Protein AF-A0A7C7NLA7-F1 (afdb_monomer)

Structure (mmCIF, N/CA/C/O backbone):
data_AF-A0A7C7NLA7-F1
#
_entry.id   AF-A0A7C7NLA7-F1
#
loop_
_atom_site.group_PDB
_atom_site.id
_atom_site.type_symbol
_atom_site.label_atom_id
_atom_site.label_alt_id
_atom_site.label_comp_id
_atom_site.label_asym_id
_atom_site.label_entity_id
_atom_site.label_seq_id
_atom_site.pdbx_PDB_ins_code
_atom_site.Cartn_x
_atom_site.Cartn_y
_atom_site.Cartn_z
_atom_site.occupancy
_atom_site.B_iso_or_equiv
_atom_site.auth_seq_id
_atom_site.auth_comp_id
_atom_site.auth_asym_id
_atom_site.auth_atom_id
_atom_site.pdbx_PDB_model_num
ATOM 1 N N . MET A 1 1 ? -97.788 30.166 32.559 1.00 39.66 1 MET A N 1
ATOM 2 C CA . MET A 1 1 ? -96.499 29.745 31.971 1.00 39.66 1 MET A CA 1
ATOM 3 C C . MET A 1 1 ? -95.689 29.099 33.086 1.00 39.66 1 MET A C 1
ATOM 5 O O . MET A 1 1 ? -95.424 29.775 34.065 1.00 39.66 1 MET A O 1
ATOM 9 N N . ARG A 1 2 ? -95.435 27.786 32.954 1.00 37.34 2 ARG A N 1
ATOM 10 C CA . ARG A 1 2 ? -94.845 26.838 33.927 1.00 37.34 2 ARG A CA 1
ATOM 11 C C . ARG A 1 2 ? -95.571 26.719 35.281 1.00 37.34 2 ARG A C 1
ATOM 13 O O . ARG A 1 2 ? -95.313 27.470 36.211 1.00 37.34 2 ARG A O 1
ATOM 20 N N . LEU A 1 3 ? -96.459 25.724 35.363 1.00 31.28 3 LEU A N 1
ATOM 21 C CA . LEU A 1 3 ? -97.084 25.231 36.592 1.00 31.28 3 LEU A CA 1
ATOM 22 C C . LEU A 1 3 ? -97.142 23.692 36.593 1.00 31.28 3 LEU A C 1
ATOM 24 O O . LEU A 1 3 ? -97.110 23.055 35.544 1.00 31.28 3 LEU A O 1
ATOM 28 N N . PHE A 1 4 ? -97.164 23.174 37.816 1.00 32.97 4 PHE A N 1
ATOM 29 C CA . PHE A 1 4 ? -96.955 21.819 38.325 1.00 32.97 4 PHE A CA 1
ATOM 30 C C . PHE A 1 4 ? -98.009 20.750 37.936 1.00 32.97 4 PHE A C 1
ATOM 32 O O . PHE A 1 4 ? -99.159 21.087 37.694 1.00 32.97 4 PHE A O 1
ATOM 39 N N . PHE A 1 5 ? -97.568 19.477 38.013 1.00 31.20 5 PHE A N 1
ATOM 40 C CA . PHE A 1 5 ? -98.251 18.228 38.444 1.00 31.20 5 PHE A CA 1
ATOM 41 C C . PHE A 1 5 ? -99.643 17.844 37.888 1.00 31.20 5 PHE A C 1
ATOM 43 O O . PHE A 1 5 ? -100.622 18.541 38.115 1.00 31.20 5 PHE A O 1
ATOM 50 N N . SER A 1 6 ? -99.790 16.605 37.388 1.00 33.03 6 SER A N 1
ATOM 51 C CA . SER A 1 6 ? -100.325 15.462 38.173 1.00 33.03 6 SER A CA 1
ATOM 52 C C . SER A 1 6 ? -100.779 14.267 37.299 1.00 33.03 6 SER A C 1
ATOM 54 O O . SER A 1 6 ? -101.110 14.411 36.129 1.00 33.03 6 SER A O 1
ATOM 56 N N . LEU A 1 7 ? -100.753 13.102 37.950 1.00 32.53 7 LEU A N 1
ATOM 57 C CA . LEU A 1 7 ? -100.938 11.686 37.599 1.00 32.53 7 LEU A CA 1
ATOM 58 C C . LEU A 1 7 ? -102.314 11.199 37.067 1.00 32.53 7 LEU A C 1
ATOM 60 O O . LEU A 1 7 ? -103.335 11.846 37.278 1.00 32.53 7 LEU A O 1
ATOM 64 N N . ALA A 1 8 ? -102.265 9.922 36.616 1.00 34.62 8 ALA A N 1
ATOM 65 C CA . ALA A 1 8 ? -103.285 8.843 36.519 1.00 34.62 8 ALA A CA 1
ATOM 66 C C . ALA A 1 8 ? -103.992 8.708 35.150 1.00 34.62 8 ALA A C 1
ATOM 68 O O . ALA A 1 8 ? -104.694 9.616 34.730 1.00 34.62 8 ALA A O 1
ATOM 69 N N . LEU A 1 9 ? -103.763 7.683 34.308 1.00 41.06 9 LEU A N 1
ATOM 70 C CA . LEU A 1 9 ? -103.788 6.202 34.434 1.00 41.06 9 LEU A CA 1
ATOM 71 C C . LEU A 1 9 ? -105.171 5.628 34.795 1.00 41.06 9 LEU A C 1
ATOM 73 O O . LEU A 1 9 ? -105.731 6.034 35.804 1.00 41.06 9 LEU A O 1
ATOM 77 N N . ILE A 1 10 ? -105.638 4.664 33.976 1.00 43.25 10 ILE A N 1
ATOM 78 C CA . ILE A 1 10 ? -106.528 3.489 34.209 1.00 43.25 10 ILE A CA 1
ATOM 79 C C . ILE A 1 10 ? -107.336 3.260 32.907 1.00 43.25 10 ILE A C 1
ATOM 81 O O . ILE A 1 10 ? -107.974 4.184 32.423 1.00 43.25 10 ILE A O 1
ATOM 85 N N . GLY A 1 11 ? -107.392 2.089 32.268 1.00 39.69 11 GLY A N 1
ATOM 86 C CA . GLY A 1 11 ? -106.840 0.770 32.564 1.00 39.69 11 GLY A CA 1
ATOM 87 C C . GLY A 1 11 ? -107.534 -0.314 31.717 1.00 39.69 11 GLY A C 1
ATOM 88 O O . GLY A 1 11 ? -108.497 -0.021 31.011 1.00 39.69 11 GLY A O 1
ATOM 89 N N . PHE A 1 12 ? -107.069 -1.556 31.924 1.00 43.16 12 PHE A N 1
ATOM 90 C CA . PHE A 1 12 ? -107.773 -2.844 31.752 1.00 43.16 12 PHE A CA 1
ATOM 91 C C . PHE A 1 12 ? -107.905 -3.480 30.344 1.00 43.16 12 PHE A C 1
ATOM 93 O O . PHE A 1 12 ? -108.061 -2.774 29.363 1.00 43.16 12 PHE A O 1
ATOM 100 N N . PHE A 1 13 ? -107.876 -4.812 30.134 1.00 41.25 13 PHE A N 1
ATOM 101 C CA . PHE A 1 13 ? -107.940 -6.010 31.005 1.00 41.25 13 PHE A CA 1
ATOM 102 C C . PHE A 1 13 ? -107.301 -7.233 30.270 1.00 41.25 13 PHE A C 1
ATOM 104 O O . PHE A 1 13 ? -107.679 -7.529 29.143 1.00 41.25 13 PHE A O 1
ATOM 111 N N . SER A 1 14 ? -106.356 -7.915 30.941 1.00 46.41 14 SER A N 1
ATOM 112 C CA . SER A 1 14 ? -106.186 -9.377 31.182 1.00 46.41 14 SER A CA 1
ATOM 113 C C . SER A 1 14 ? -106.415 -10.481 30.123 1.00 46.41 14 SER A C 1
ATOM 115 O O . SER A 1 14 ? -107.479 -10.529 29.523 1.00 46.41 14 SER A O 1
ATOM 117 N N . THR A 1 15 ? -105.574 -11.534 30.178 1.00 40.31 15 THR A N 1
ATOM 118 C CA . THR A 1 15 ? -105.975 -12.900 30.624 1.00 40.31 15 THR A CA 1
ATOM 119 C C . THR A 1 15 ? -104.775 -13.709 31.149 1.00 40.31 15 THR A C 1
ATOM 121 O O . THR A 1 15 ? -103.667 -13.592 30.638 1.00 40.31 15 THR A O 1
ATOM 124 N N . PHE A 1 16 ? -105.034 -14.509 32.186 1.00 38.31 16 PHE A N 1
ATOM 125 C CA . PHE A 1 16 ? -104.119 -15.290 33.030 1.00 38.31 16 PHE A CA 1
ATOM 126 C C . PHE A 1 16 ? -103.899 -16.720 32.480 1.00 38.31 16 PHE A C 1
ATOM 128 O O . PHE A 1 16 ? -104.870 -17.369 32.099 1.00 38.31 16 PHE A O 1
ATOM 135 N N . SER A 1 17 ? -102.665 -17.238 32.541 1.00 43.22 17 SER A N 1
ATOM 136 C CA . SER A 1 17 ? -102.350 -18.677 32.613 1.00 43.22 17 SER A CA 1
ATOM 137 C C . SER A 1 17 ? -101.712 -18.923 33.981 1.00 43.22 17 SER A C 1
ATOM 139 O O . SER A 1 17 ? -100.857 -18.142 34.396 1.00 43.22 17 SER A O 1
ATOM 141 N N . ALA A 1 18 ? -102.153 -19.943 34.717 1.00 47.94 18 ALA A N 1
ATOM 142 C CA . ALA A 1 18 ? -101.587 -20.267 36.023 1.00 47.94 18 ALA A CA 1
ATOM 143 C C . ALA A 1 18 ? -100.173 -20.841 35.841 1.00 47.94 18 ALA A C 1
ATOM 145 O O . ALA A 1 18 ? -100.009 -21.990 35.441 1.00 47.94 18 ALA A O 1
ATOM 146 N N . GLN A 1 19 ? -99.160 -20.019 36.104 1.00 49.78 19 GLN A N 1
ATOM 147 C CA . GLN A 1 19 ? -97.762 -20.432 36.157 1.00 49.78 19 GLN A CA 1
ATOM 148 C C . GLN A 1 19 ? -97.528 -21.175 37.479 1.00 49.78 19 GLN A C 1
ATOM 150 O O . GLN A 1 19 ? -97.949 -20.699 38.537 1.00 49.78 19 GLN A O 1
ATOM 155 N N . SER A 1 20 ? -96.901 -22.351 37.430 1.00 56.75 20 SER A N 1
ATOM 156 C CA . SER A 1 20 ? -96.397 -23.042 38.618 1.00 56.75 20 SER A CA 1
ATOM 157 C C . SER A 1 20 ? -95.439 -22.100 39.352 1.00 56.75 20 SER A C 1
ATOM 159 O O . SER A 1 20 ? -94.420 -21.678 38.812 1.00 56.75 20 SER A O 1
ATOM 161 N N . VAL A 1 21 ? -95.807 -21.695 40.569 1.00 58.56 21 VAL A N 1
ATOM 162 C CA . VAL A 1 21 ? -94.999 -20.774 41.373 1.00 58.56 21 VAL A CA 1
ATOM 163 C C . VAL A 1 21 ? -93.925 -21.588 42.080 1.00 58.56 21 VAL A C 1
ATOM 165 O O . VAL A 1 21 ? -94.225 -22.343 43.002 1.00 58.56 21 VAL A O 1
ATOM 168 N N . ILE A 1 22 ? -92.676 -21.432 41.648 1.00 59.25 22 ILE A N 1
ATOM 169 C CA . ILE A 1 22 ? -91.517 -21.956 42.369 1.00 59.25 22 ILE A CA 1
ATOM 170 C C . ILE A 1 22 ? -91.317 -21.105 43.633 1.00 59.25 22 ILE A C 1
ATOM 172 O O . ILE A 1 22 ? -91.176 -19.884 43.558 1.00 59.25 22 ILE A O 1
ATOM 176 N N . THR A 1 23 ? -91.340 -21.738 44.807 1.00 57.22 23 THR A N 1
ATOM 177 C CA . THR A 1 23 ? -91.049 -21.088 46.094 1.00 57.22 23 THR A CA 1
ATOM 178 C C . THR A 1 23 ? -89.556 -21.128 46.390 1.00 57.22 23 THR A C 1
ATOM 180 O O . THR A 1 23 ? -88.954 -22.197 46.364 1.00 57.22 23 THR A O 1
ATOM 183 N N . PHE A 1 24 ? -88.972 -19.970 46.705 1.00 48.44 24 PHE A N 1
ATOM 184 C CA . PHE A 1 24 ? -87.552 -19.850 47.031 1.00 48.44 24 PHE A CA 1
ATOM 185 C C . PHE A 1 24 ? -87.268 -20.053 48.531 1.00 48.44 24 PHE A C 1
ATOM 187 O O . PHE A 1 24 ? -88.076 -19.612 49.356 1.00 48.44 24 PHE A O 1
ATOM 194 N N . PRO A 1 25 ? -86.105 -20.636 48.893 1.00 56.09 25 PRO A N 1
ATOM 195 C CA . PRO A 1 25 ? -85.051 -21.143 47.999 1.00 56.09 25 PRO A CA 1
ATOM 196 C C . PRO A 1 25 ? -85.456 -22.443 47.278 1.00 56.09 25 PRO A C 1
ATOM 198 O O . PRO A 1 25 ? -86.063 -23.323 47.883 1.00 56.09 25 PRO A O 1
ATOM 201 N N . TYR A 1 26 ? -85.134 -22.542 45.983 1.00 61.22 26 TYR A N 1
ATOM 202 C CA . TYR A 1 26 ? -85.484 -23.676 45.120 1.00 61.22 26 TYR A CA 1
ATOM 203 C C . TYR A 1 26 ? -84.261 -24.558 44.878 1.00 61.22 26 TYR A C 1
ATOM 205 O O . TYR A 1 26 ? -83.227 -24.061 44.433 1.00 61.22 26 TYR A O 1
ATOM 213 N N . ASN A 1 27 ? -84.392 -25.853 45.168 1.00 67.38 27 ASN A N 1
ATOM 214 C CA . ASN A 1 27 ? -83.413 -26.866 44.794 1.00 67.38 27 ASN A CA 1
ATOM 215 C C . ASN A 1 27 ? -83.842 -27.478 43.444 1.00 67.38 27 ASN A C 1
ATOM 217 O O . ASN A 1 27 ? -84.921 -28.072 43.404 1.00 67.38 27 ASN A O 1
ATOM 221 N N . PRO A 1 28 ? -83.056 -27.330 42.361 1.00 66.75 28 PRO A N 1
ATOM 222 C CA . PRO A 1 28 ? -83.406 -27.875 41.051 1.00 66.75 28 PRO A CA 1
ATOM 223 C C . PRO A 1 28 ? -83.314 -29.402 40.972 1.00 66.75 28 PRO A C 1
ATOM 225 O O . PRO A 1 28 ? -83.827 -29.968 40.017 1.00 66.75 28 PRO A O 1
ATOM 228 N N . ASP A 1 29 ? -82.673 -30.056 41.943 1.00 73.38 29 ASP A N 1
ATOM 229 C CA . ASP A 1 29 ? -82.591 -31.515 42.045 1.00 73.38 29 ASP A CA 1
ATOM 230 C C . ASP A 1 29 ? -83.966 -32.107 42.407 1.00 73.38 29 ASP A C 1
ATOM 232 O O . ASP A 1 29 ? -84.334 -32.230 43.579 1.00 73.38 29 ASP A O 1
ATOM 236 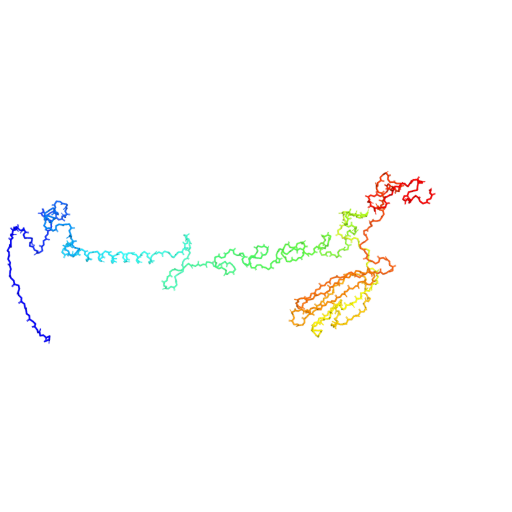N N . SER A 1 30 ? -84.758 -32.397 41.372 1.00 67.50 30 SER A N 1
ATOM 237 C CA . SER A 1 30 ? -86.151 -32.836 41.496 1.00 67.50 30 SER A CA 1
ATOM 238 C C . SER A 1 30 ? -86.257 -34.288 41.972 1.00 67.50 30 SER A C 1
ATOM 240 O O . SER A 1 30 ? -87.220 -34.650 42.654 1.00 67.50 30 SER A O 1
ATOM 242 N N . ASP A 1 31 ? -85.265 -35.125 41.655 1.00 77.69 31 ASP A N 1
ATOM 243 C CA . ASP A 1 31 ? -85.251 -36.537 42.042 1.00 77.69 31 ASP A CA 1
ATOM 244 C C . ASP A 1 31 ? -84.497 -36.817 43.361 1.00 77.69 31 ASP A C 1
ATOM 246 O O . ASP A 1 31 ? -84.626 -37.909 43.926 1.00 77.69 31 ASP A O 1
ATOM 250 N N . GLY A 1 32 ? -83.801 -35.813 43.906 1.00 75.50 32 GLY A N 1
ATOM 251 C CA . GLY A 1 32 ? -83.175 -35.831 45.226 1.00 75.50 32 GLY A CA 1
ATOM 252 C C . GLY A 1 32 ? -81.890 -36.655 45.286 1.00 75.50 32 GLY A C 1
ATOM 253 O O . GLY A 1 32 ? -81.526 -37.138 46.365 1.00 75.50 32 GLY A O 1
ATOM 254 N N . ASN A 1 33 ? -81.232 -36.871 44.146 1.00 80.19 33 ASN A N 1
ATOM 255 C CA . ASN A 1 33 ? -80.035 -37.703 44.039 1.00 80.19 33 ASN A CA 1
ATOM 256 C C . ASN A 1 33 ? -78.713 -36.936 44.281 1.00 80.19 33 ASN A C 1
ATOM 258 O O . ASN A 1 33 ? -77.643 -37.550 44.253 1.00 80.19 33 ASN A O 1
ATOM 262 N N . ALA A 1 34 ? -78.791 -35.632 44.564 1.00 73.88 34 ALA A N 1
ATOM 263 C CA . ALA A 1 34 ? -77.696 -34.682 44.764 1.00 73.88 34 ALA A CA 1
ATOM 264 C C . ALA A 1 34 ? -76.877 -34.311 43.508 1.00 73.88 34 ALA A C 1
ATOM 266 O O . ALA A 1 34 ? -75.839 -33.656 43.625 1.00 73.88 34 ALA A O 1
ATOM 267 N N . PHE A 1 35 ? -77.337 -34.666 42.308 1.00 70.75 35 PHE A N 1
ATOM 268 C CA . PHE A 1 35 ? -76.761 -34.263 41.027 1.00 70.75 35 PHE A CA 1
ATOM 269 C C . PHE A 1 35 ? -77.812 -33.555 40.173 1.00 70.75 35 PHE A C 1
ATOM 271 O O . PHE A 1 35 ? -78.842 -34.120 39.842 1.00 70.75 35 PHE A O 1
ATOM 278 N N . VAL A 1 36 ? -77.513 -32.334 39.727 1.00 67.75 36 VAL A N 1
ATOM 279 C CA . VAL A 1 36 ? -78.373 -31.622 38.773 1.00 67.75 36 VAL A CA 1
ATOM 280 C C . VAL A 1 36 ? -77.993 -32.040 37.353 1.00 67.75 36 VAL A C 1
ATOM 282 O O . VAL A 1 36 ? -76.952 -31.631 36.832 1.00 67.75 36 VAL A O 1
ATOM 285 N N . ALA A 1 37 ? -78.824 -32.863 36.719 1.00 67.00 37 ALA A N 1
ATOM 286 C CA . ALA A 1 37 ? -78.647 -33.332 35.353 1.00 67.00 37 ALA A CA 1
ATOM 287 C C . ALA A 1 37 ? -79.680 -32.713 34.394 1.00 67.00 37 ALA A C 1
ATOM 289 O O . ALA A 1 37 ? -80.562 -31.933 34.752 1.00 67.00 37 ALA A O 1
ATOM 290 N N . THR A 1 38 ? -79.555 -33.031 33.104 1.00 64.38 38 THR A N 1
ATOM 291 C CA . THR A 1 38 ? -80.430 -32.488 32.050 1.00 64.38 38 THR A CA 1
ATOM 292 C C . THR A 1 38 ? -81.931 -32.732 32.290 1.00 64.38 38 THR A C 1
ATOM 294 O O . THR A 1 38 ? -82.712 -31.839 31.960 1.00 64.38 38 THR A O 1
ATOM 297 N N . PRO A 1 39 ? -82.364 -33.884 32.847 1.00 68.69 39 PRO A N 1
ATOM 298 C CA . PRO A 1 39 ? -83.763 -34.106 33.216 1.00 68.69 39 PRO A CA 1
ATOM 299 C C . PRO A 1 39 ? -84.271 -33.162 34.316 1.00 68.69 39 PRO A C 1
ATOM 301 O O . PRO A 1 39 ? -85.392 -32.672 34.199 1.00 68.69 39 PRO A O 1
ATOM 304 N N . ASP A 1 40 ? -83.444 -32.848 35.317 1.00 65.75 40 ASP A N 1
ATOM 305 C CA . ASP A 1 40 ? -83.784 -31.961 36.445 1.00 65.75 40 ASP A CA 1
ATOM 306 C C . ASP A 1 40 ? -84.013 -30.517 35.982 1.00 65.75 40 ASP A C 1
ATOM 308 O O . ASP A 1 40 ? -84.911 -29.810 36.437 1.00 65.75 40 ASP A O 1
ATOM 312 N N . MET A 1 41 ? -83.251 -30.104 34.970 1.00 65.44 41 MET A N 1
ATOM 313 C CA . MET A 1 41 ? -83.340 -28.771 34.377 1.00 65.44 41 MET A CA 1
ATOM 314 C C . MET A 1 41 ? -84.524 -28.584 33.418 1.00 65.44 41 MET A C 1
ATOM 316 O O . MET A 1 41 ? -84.825 -27.453 33.020 1.00 65.44 41 MET A O 1
ATOM 320 N N . LEU A 1 42 ? -85.197 -29.665 33.013 1.00 63.97 42 LEU A N 1
ATOM 321 C CA . LEU A 1 42 ? -86.265 -29.623 32.010 1.00 63.97 42 LEU A CA 1
ATOM 322 C C . LEU A 1 42 ? -87.521 -28.909 32.539 1.00 63.97 42 LEU A C 1
ATOM 324 O O . LEU A 1 42 ? -88.194 -28.195 31.793 1.00 63.97 42 LEU A O 1
ATOM 328 N N . GLU A 1 43 ? -87.800 -29.052 33.838 1.00 61.16 43 GLU A N 1
ATOM 329 C CA . GLU A 1 43 ? -88.916 -28.391 34.520 1.00 61.16 43 GLU A CA 1
ATOM 330 C C . GLU A 1 43 ? -88.669 -26.878 34.652 1.00 61.16 43 GLU A C 1
ATOM 332 O O . GLU A 1 43 ? -89.557 -26.071 34.373 1.00 61.16 43 GLU A O 1
ATOM 337 N N . THR A 1 44 ? -87.433 -26.468 34.948 1.00 60.34 44 THR A N 1
ATOM 338 C CA . THR A 1 44 ? -87.041 -25.059 35.120 1.00 60.34 44 THR A CA 1
ATOM 339 C C . THR A 1 44 ? -86.906 -24.307 33.789 1.00 60.34 44 THR A C 1
ATOM 341 O O . THR A 1 44 ? -87.317 -23.148 33.689 1.00 60.34 44 THR A O 1
ATOM 344 N N . LEU A 1 45 ? -86.403 -24.966 32.736 1.00 58.91 45 LEU A N 1
ATOM 345 C CA . LEU A 1 45 ? -86.298 -24.403 31.379 1.00 58.91 45 LEU A CA 1
ATOM 346 C C . LEU A 1 45 ? -87.667 -24.036 30.784 1.00 58.91 45 LEU A C 1
ATOM 348 O O . LEU A 1 45 ? -87.767 -23.077 30.017 1.00 58.91 45 LEU A O 1
ATOM 352 N N . SER A 1 46 ? -88.724 -24.761 31.168 1.00 58.88 46 SER A N 1
ATOM 353 C CA . SER A 1 46 ? -90.100 -24.473 30.744 1.00 58.88 46 SER A CA 1
ATOM 354 C C . SER A 1 46 ? -90.672 -23.180 31.350 1.00 58.88 46 SER A C 1
ATOM 356 O O . SER A 1 46 ? -91.577 -22.579 30.770 1.00 58.88 46 SER A O 1
ATOM 358 N N . VAL A 1 47 ? -90.125 -22.731 32.488 1.00 58.38 47 VAL A N 1
ATOM 359 C CA . VAL A 1 47 ? -90.604 -21.572 33.259 1.00 58.38 47 VAL A CA 1
ATOM 360 C C . VAL A 1 47 ? -89.826 -20.293 32.928 1.00 58.38 47 VAL A C 1
ATOM 362 O O . VAL A 1 47 ? -90.435 -19.226 32.874 1.00 58.38 47 VAL A O 1
ATOM 365 N N . PHE A 1 48 ? -88.513 -20.380 32.680 1.00 55.62 48 PHE A N 1
ATOM 366 C CA . PHE A 1 48 ? -87.641 -19.199 32.535 1.00 55.62 48 PHE A CA 1
ATOM 367 C C . PHE A 1 48 ? -87.095 -18.949 31.117 1.00 55.62 48 PHE A C 1
ATOM 369 O O . PHE A 1 48 ? -86.542 -17.881 30.853 1.00 55.62 48 PHE A O 1
ATOM 376 N N . GLY A 1 49 ? -87.289 -19.869 30.164 1.00 56.38 49 GLY A N 1
ATOM 377 C CA . GLY A 1 49 ? -86.731 -19.721 28.816 1.00 56.38 49 GLY A CA 1
ATOM 378 C C . GLY A 1 49 ? -85.193 -19.698 28.800 1.00 56.38 49 GLY A C 1
ATOM 379 O O . GLY A 1 49 ? -84.533 -20.073 29.764 1.00 56.38 49 GLY A O 1
ATOM 380 N N . SER A 1 50 ? -84.593 -19.284 27.681 1.00 51.91 50 SER A N 1
ATOM 381 C CA . SER A 1 50 ? -83.144 -19.387 27.423 1.00 51.91 50 SER A CA 1
ATOM 382 C C . SER A 1 50 ? -82.277 -18.298 28.076 1.00 51.91 50 SER A C 1
ATOM 384 O O . SER A 1 50 ? -81.190 -18.014 27.573 1.00 51.91 50 SER A O 1
ATOM 386 N N . VAL A 1 51 ? -82.743 -17.631 29.135 1.00 54.47 51 VAL A N 1
ATOM 387 C CA . VAL A 1 51 ? -82.034 -16.487 29.730 1.00 54.47 51 VAL A CA 1
ATOM 388 C C . VAL A 1 51 ? -81.903 -16.688 31.236 1.00 54.47 51 VAL A C 1
ATOM 390 O O . VAL A 1 51 ? -82.753 -16.254 32.001 1.00 54.47 51 VAL A O 1
ATOM 393 N N . PHE A 1 52 ? -80.820 -17.343 31.653 1.00 55.84 52 PHE A N 1
ATOM 394 C CA . PHE A 1 52 ? -80.380 -17.338 33.049 1.00 55.84 52 PHE A CA 1
ATOM 395 C C . PHE A 1 52 ? -79.429 -16.167 33.270 1.00 55.84 52 PHE A C 1
ATOM 397 O O . PHE A 1 52 ? -78.514 -15.949 32.469 1.00 55.84 52 PHE A O 1
ATOM 404 N N . THR A 1 53 ? -79.597 -15.435 34.368 1.00 56.41 53 THR A N 1
ATOM 405 C CA . THR A 1 53 ? -78.544 -14.536 34.846 1.00 56.41 53 THR A CA 1
ATOM 406 C C . THR A 1 53 ? -77.637 -15.300 35.824 1.00 56.41 53 THR A C 1
ATOM 408 O O . THR A 1 53 ? -78.137 -16.066 36.646 1.00 56.41 53 THR A O 1
ATOM 411 N N . PRO A 1 54 ? -76.299 -15.122 35.798 1.00 51.75 54 PRO A N 1
ATOM 412 C CA . PRO A 1 54 ? -75.380 -15.846 36.692 1.00 51.75 54 PRO A CA 1
ATOM 413 C C . PRO A 1 54 ? -75.649 -15.673 38.200 1.00 51.75 54 PRO A C 1
ATOM 415 O O . PRO A 1 54 ? -75.107 -16.424 39.006 1.00 51.75 54 PRO A O 1
ATOM 418 N N . ALA A 1 55 ? -76.469 -14.691 38.589 1.00 53.56 55 ALA A N 1
ATOM 419 C CA . ALA A 1 55 ? -76.884 -14.445 39.970 1.00 53.56 55 ALA A CA 1
ATOM 420 C C . ALA A 1 55 ? -77.957 -15.428 40.480 1.00 53.56 55 ALA A C 1
ATOM 422 O O . ALA A 1 55 ? -78.162 -15.527 41.687 1.00 53.56 55 ALA A O 1
ATOM 423 N N . GLU A 1 56 ? -78.635 -16.148 39.583 1.00 56.16 56 GLU A N 1
ATOM 424 C CA . GLU A 1 56 ? -79.731 -17.072 39.913 1.00 56.16 56 GLU A CA 1
ATOM 425 C C . GLU A 1 56 ? -79.251 -18.517 40.115 1.00 56.16 56 GLU A C 1
ATOM 427 O O . GLU A 1 56 ? -80.006 -19.357 40.598 1.00 56.16 56 GLU A O 1
ATOM 432 N N . ILE A 1 57 ? -77.990 -18.809 39.781 1.00 61.28 57 ILE A N 1
ATOM 433 C CA . ILE A 1 57 ? -77.393 -20.137 39.938 1.00 61.28 57 ILE A CA 1
ATOM 434 C C . ILE A 1 57 ? -76.649 -20.179 41.271 1.00 61.28 57 ILE A C 1
ATOM 436 O O . ILE A 1 57 ? -75.673 -19.451 41.469 1.00 61.28 57 ILE A O 1
ATOM 440 N N . GLN A 1 58 ? -77.104 -21.043 42.177 1.00 66.12 58 GLN A N 1
ATOM 441 C CA . GLN A 1 58 ? -76.421 -21.339 43.433 1.00 66.12 58 GLN A CA 1
ATOM 442 C C . GLN A 1 58 ? -75.916 -22.781 43.433 1.00 66.12 58 GLN A C 1
ATOM 444 O O . GLN A 1 58 ? -76.635 -23.692 43.035 1.00 66.12 58 GLN A O 1
ATOM 449 N N . ILE A 1 59 ? -74.687 -22.977 43.900 1.00 64.75 59 ILE A N 1
ATOM 450 C CA . ILE A 1 59 ? -74.079 -24.280 44.171 1.00 64.75 59 ILE A CA 1
ATOM 451 C C . ILE A 1 59 ? -73.930 -24.354 45.691 1.00 64.75 59 ILE A C 1
ATOM 453 O O . ILE A 1 59 ? -73.306 -23.475 46.282 1.00 64.75 59 ILE A O 1
ATOM 457 N N . ASP A 1 60 ? -74.573 -25.332 46.332 1.00 70.56 60 ASP A N 1
ATOM 458 C CA . ASP A 1 60 ? -74.576 -25.508 47.796 1.00 70.56 60 ASP A CA 1
ATOM 459 C C . ASP A 1 60 ? -74.978 -24.245 48.588 1.00 70.56 60 ASP A C 1
ATOM 461 O O . ASP A 1 60 ? -74.450 -23.941 49.657 1.00 70.56 60 ASP A O 1
ATOM 465 N N . GLY A 1 61 ? -75.925 -23.473 48.044 1.00 67.94 61 GLY A N 1
ATOM 466 C CA . GLY A 1 61 ? -76.403 -22.222 48.646 1.00 67.94 61 GLY A CA 1
ATOM 467 C C . GLY A 1 61 ? -75.481 -21.012 48.440 1.00 67.94 61 GLY A C 1
ATOM 468 O O . GLY A 1 61 ? -75.766 -19.935 48.964 1.00 67.94 61 GLY A O 1
ATOM 469 N N . VAL A 1 62 ? -74.405 -21.156 47.661 1.00 72.50 62 VAL A N 1
ATOM 470 C CA . VAL A 1 62 ? -73.464 -20.085 47.304 1.00 72.50 62 VAL A CA 1
ATOM 471 C C . VAL A 1 62 ? -73.660 -19.691 45.842 1.00 72.50 62 VAL A C 1
ATOM 473 O O . VAL A 1 62 ? -73.726 -20.546 44.965 1.00 72.50 62 VAL A O 1
ATOM 476 N N . GLY A 1 63 ? -73.755 -18.391 45.548 1.00 74.19 63 GLY A N 1
ATOM 477 C CA . GLY A 1 63 ? -73.918 -17.911 44.171 1.00 74.19 63 GLY A CA 1
ATOM 478 C C . GLY A 1 63 ? -72.729 -18.280 43.276 1.00 74.19 63 GLY A C 1
ATOM 479 O O . GLY A 1 63 ? -71.577 -18.155 43.690 1.00 74.19 63 GLY A O 1
ATOM 480 N N . LEU A 1 64 ? -72.992 -18.669 42.027 1.00 73.94 64 LEU A N 1
ATOM 481 C CA . LEU A 1 64 ? -71.977 -19.100 41.057 1.00 73.94 64 LEU A CA 1
ATOM 482 C C . LEU A 1 64 ? -70.840 -18.079 40.882 1.00 73.94 64 LEU A C 1
ATOM 484 O O . LEU A 1 64 ? -69.677 -18.458 40.778 1.00 73.94 64 LEU A O 1
ATOM 488 N N . LEU A 1 65 ? -71.155 -16.781 40.909 1.00 76.62 65 LEU A N 1
ATOM 489 C CA . LEU A 1 65 ? -70.150 -15.717 40.820 1.00 76.62 65 LEU A CA 1
ATOM 490 C C . LEU A 1 65 ? -69.134 -15.770 41.974 1.00 76.62 65 LEU A C 1
ATOM 492 O O . LEU A 1 65 ? -67.945 -15.548 41.762 1.00 76.62 65 LEU A O 1
ATOM 496 N N . GLN A 1 66 ? -69.592 -16.096 43.184 1.00 81.06 66 GLN A N 1
ATOM 497 C CA . GLN A 1 66 ? -68.730 -16.221 44.357 1.00 81.06 66 GLN A CA 1
ATOM 498 C C . GLN A 1 66 ? -67.842 -17.468 44.264 1.00 81.06 66 GLN A C 1
ATOM 500 O O . GLN A 1 66 ? -66.666 -17.402 44.609 1.00 81.06 66 GLN A O 1
ATOM 505 N N . VAL A 1 67 ? -68.369 -18.575 43.734 1.00 81.38 67 VAL A N 1
ATOM 506 C CA . VAL A 1 67 ? -67.585 -19.795 43.476 1.00 81.38 67 VAL A CA 1
ATOM 507 C C . VAL A 1 67 ? -66.486 -19.538 42.436 1.00 81.38 67 VAL A C 1
ATOM 509 O O . VAL A 1 67 ? -65.342 -19.939 42.634 1.00 81.38 67 VAL A O 1
ATOM 512 N N . ILE A 1 68 ? -66.798 -18.816 41.354 1.00 83.00 68 ILE A N 1
ATOM 513 C CA . ILE A 1 68 ? -65.816 -18.451 40.319 1.00 83.00 68 ILE A CA 1
ATOM 514 C C . ILE A 1 68 ? -64.704 -17.569 40.898 1.00 83.00 68 ILE A C 1
ATOM 516 O O . ILE A 1 68 ? -63.530 -17.802 40.611 1.00 83.00 68 ILE A O 1
ATOM 520 N N . GLN A 1 69 ? -65.058 -16.585 41.728 1.00 87.75 69 GLN A N 1
ATOM 521 C CA . GLN A 1 69 ? -64.077 -15.696 42.348 1.00 87.75 69 GLN A CA 1
ATOM 522 C C . GLN A 1 69 ? -63.106 -16.460 43.260 1.00 87.75 69 GLN A C 1
ATOM 524 O O . GLN A 1 69 ? -61.909 -16.178 43.258 1.00 87.75 69 GLN A O 1
ATOM 529 N N . GLU A 1 70 ? -63.601 -17.445 44.010 1.00 90.56 70 GLU A N 1
ATOM 530 C CA . GLU A 1 70 ? -62.763 -18.277 44.877 1.00 90.56 70 GLU A CA 1
ATOM 531 C C . GLU A 1 70 ? -61.785 -19.142 44.069 1.00 90.56 70 GLU A C 1
ATOM 533 O O . GLU A 1 70 ? -60.596 -19.197 44.382 1.00 90.56 70 GLU A O 1
ATOM 538 N N . LEU A 1 71 ? -62.241 -19.747 42.969 1.00 89.50 71 LEU A N 1
ATOM 539 C CA . LEU A 1 71 ? -61.370 -20.522 42.079 1.00 89.50 71 LEU A CA 1
ATOM 540 C C . LEU A 1 71 ? -60.276 -19.660 41.434 1.00 89.50 71 LEU A C 1
ATOM 542 O O . LEU A 1 71 ? -59.137 -20.104 41.296 1.00 89.50 71 LEU A O 1
ATOM 546 N N . GLN A 1 72 ? -60.592 -18.415 41.069 1.00 93.88 72 GLN A N 1
ATOM 547 C CA . GLN A 1 72 ? -59.599 -17.471 40.550 1.00 93.88 72 GLN A CA 1
ATOM 548 C C . GLN A 1 72 ? -58.539 -17.118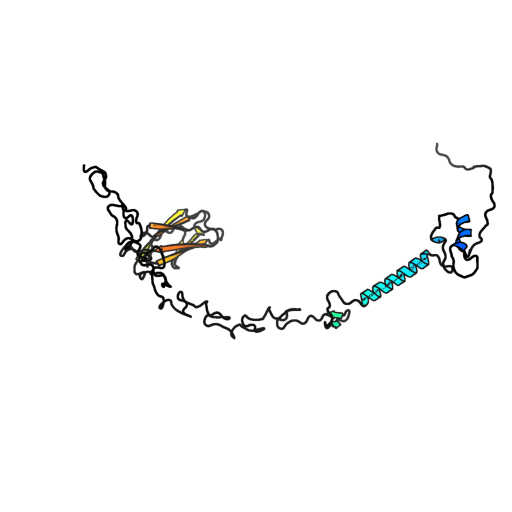 41.599 1.00 93.88 72 GLN A C 1
ATOM 550 O O . GLN A 1 72 ? -57.354 -17.059 41.270 1.00 93.88 72 GLN A O 1
ATOM 555 N N . ASN A 1 73 ? -58.943 -16.940 42.861 1.00 91.25 73 ASN A N 1
ATOM 556 C CA . ASN A 1 73 ? -58.005 -16.698 43.957 1.00 91.25 73 ASN A CA 1
ATOM 557 C C . ASN A 1 73 ? -57.067 -17.897 44.161 1.00 91.25 73 ASN A C 1
ATOM 559 O O . ASN A 1 73 ? -55.858 -17.718 44.296 1.00 91.25 73 ASN A O 1
ATOM 563 N N . GLN A 1 74 ? -57.600 -19.122 44.128 1.00 94.31 74 GLN A N 1
ATOM 564 C CA . GLN A 1 74 ? -56.793 -20.340 44.249 1.00 94.31 74 GLN A CA 1
ATOM 565 C C . GLN A 1 74 ? -55.799 -20.494 43.092 1.00 94.31 74 GLN A C 1
ATOM 567 O O . GLN A 1 74 ? -54.643 -20.846 43.325 1.00 94.31 74 GLN A O 1
ATOM 572 N N . LEU A 1 75 ? -56.212 -20.177 41.861 1.00 93.06 75 LEU A N 1
ATOM 573 C CA . LEU A 1 75 ? -55.327 -20.198 40.695 1.00 93.06 75 LEU A CA 1
ATOM 574 C C . LEU A 1 75 ? -54.172 -19.193 40.834 1.00 93.06 75 LEU A C 1
ATOM 576 O O . LEU A 1 75 ? -53.036 -19.526 40.507 1.00 93.06 75 LEU A O 1
ATOM 580 N N . ALA A 1 76 ? -54.441 -17.994 41.360 1.00 90.00 76 ALA A N 1
ATOM 581 C CA . ALA A 1 76 ? -53.413 -16.978 41.589 1.00 90.00 76 ALA A CA 1
ATOM 582 C C . ALA A 1 76 ? -52.375 -17.422 42.634 1.00 90.00 76 ALA A C 1
ATOM 584 O O . ALA A 1 76 ? -51.177 -17.243 42.428 1.00 90.00 76 ALA A O 1
ATOM 585 N N . VAL A 1 77 ? -52.819 -18.054 43.726 1.00 91.12 77 VAL A N 1
ATOM 586 C CA . VAL A 1 77 ? -51.917 -18.621 44.745 1.00 91.12 77 VAL A CA 1
ATOM 587 C C . VAL A 1 77 ? -51.048 -19.731 44.153 1.00 91.12 77 VAL A C 1
ATOM 589 O O . VAL A 1 77 ? -49.855 -19.807 44.446 1.00 91.12 77 VAL A O 1
ATOM 592 N N . LEU A 1 78 ? -51.625 -20.580 43.298 1.00 86.88 78 LEU A N 1
ATOM 593 C CA . LEU A 1 78 ? -50.880 -21.651 42.643 1.00 86.88 78 LEU A CA 1
ATOM 594 C C . LEU A 1 78 ? -49.812 -21.098 41.689 1.00 86.88 78 LEU A C 1
ATOM 596 O O . LEU A 1 78 ? -48.690 -21.596 41.689 1.00 86.88 78 LEU A O 1
ATOM 600 N N . GLN A 1 79 ? -50.143 -20.058 40.918 1.00 85.50 79 GLN A N 1
ATOM 601 C CA . GLN A 1 79 ? -49.195 -19.399 40.019 1.00 85.50 79 GLN A CA 1
ATOM 602 C C . GLN A 1 79 ? -48.030 -18.777 40.795 1.00 85.50 79 GLN A C 1
ATOM 604 O O . GLN A 1 79 ? -46.881 -19.006 40.438 1.00 85.50 79 GLN A O 1
ATOM 609 N N . GLN A 1 80 ? -48.308 -18.101 41.914 1.00 84.56 80 GLN A N 1
ATOM 610 C CA . GLN A 1 80 ? -47.253 -17.563 42.776 1.00 84.56 80 GLN A CA 1
ATOM 611 C C . GLN A 1 80 ? -46.336 -18.670 43.312 1.00 84.56 80 GLN A C 1
ATOM 613 O O . GLN A 1 80 ? -45.121 -18.519 43.320 1.00 84.56 80 GLN A O 1
ATOM 618 N N . SER A 1 81 ? -46.899 -19.816 43.709 1.00 80.88 81 SER A N 1
ATOM 619 C CA . SER A 1 81 ? -46.096 -20.957 44.155 1.00 80.88 81 SER A CA 1
ATOM 620 C C . SER A 1 81 ? -45.227 -21.545 43.040 1.00 80.88 81 SER A C 1
ATOM 622 O O . SER A 1 81 ? -44.195 -22.137 43.348 1.00 80.88 81 SER A O 1
ATOM 624 N N . ILE A 1 82 ? -45.642 -21.455 41.776 1.00 79.12 82 ILE A N 1
ATOM 625 C CA . ILE A 1 82 ? -44.811 -21.863 40.638 1.00 79.12 82 ILE A CA 1
ATOM 626 C C . ILE A 1 82 ? -43.670 -20.862 40.464 1.00 79.12 82 ILE A C 1
ATOM 628 O O . ILE A 1 82 ? -42.522 -21.285 40.379 1.00 79.12 82 ILE A O 1
ATOM 632 N N . ASP A 1 83 ? -43.972 -19.566 40.486 1.00 75.88 83 ASP A N 1
ATOM 633 C CA . ASP A 1 83 ? -42.987 -18.499 40.297 1.00 75.88 83 ASP A CA 1
ATOM 634 C C . ASP A 1 83 ? -41.927 -18.493 41.418 1.00 75.88 83 ASP A C 1
ATOM 636 O O . ASP A 1 83 ? -40.738 -18.359 41.143 1.00 75.88 83 ASP A O 1
ATOM 640 N N . ASP A 1 84 ? -42.329 -18.744 42.668 1.00 72.94 84 ASP A N 1
ATOM 641 C CA . ASP A 1 84 ? -41.422 -18.830 43.825 1.00 72.94 84 ASP A CA 1
ATOM 642 C C . ASP A 1 84 ? -40.473 -20.046 43.767 1.00 72.94 84 ASP A C 1
ATOM 644 O O . ASP A 1 84 ? -39.426 -20.047 44.415 1.00 72.94 84 ASP A O 1
ATOM 648 N N . ASN A 1 85 ? -40.838 -21.099 43.025 1.00 68.88 85 ASN A N 1
ATOM 649 C CA . ASN A 1 85 ? -40.045 -22.328 42.889 1.00 68.88 85 ASN A CA 1
ATOM 650 C C . ASN A 1 85 ? -39.410 -22.491 41.498 1.00 68.88 85 ASN A C 1
ATOM 652 O O . ASN A 1 85 ? -38.703 -23.476 41.262 1.00 68.88 85 ASN A O 1
ATOM 656 N N . ALA A 1 86 ? -39.660 -21.567 40.571 1.00 66.50 86 ALA A N 1
ATOM 657 C CA . ALA A 1 86 ? -39.041 -21.576 39.259 1.00 66.50 86 ALA A CA 1
ATOM 658 C C . ALA A 1 86 ? -37.557 -21.205 39.391 1.00 66.50 86 ALA A C 1
ATOM 660 O O . ALA A 1 86 ? -37.192 -20.235 40.057 1.00 66.50 86 ALA A O 1
ATOM 661 N N . LEU A 1 87 ? -36.686 -21.984 38.747 1.00 64.12 87 LEU A N 1
ATOM 662 C CA . LEU A 1 87 ? -35.300 -21.565 38.561 1.00 64.12 87 LEU A CA 1
ATOM 663 C C . LEU A 1 87 ? -35.287 -20.328 37.643 1.00 64.12 87 LEU A C 1
ATOM 665 O O . LEU A 1 87 ? -36.051 -20.306 36.676 1.00 64.12 87 LEU A O 1
ATOM 669 N N . PRO A 1 88 ? -34.442 -19.318 37.913 1.00 65.62 88 PRO A N 1
ATOM 670 C CA . PRO A 1 88 ? -34.235 -18.204 36.995 1.00 65.62 88 PRO A CA 1
ATOM 671 C C . PRO A 1 88 ? -33.925 -18.674 35.565 1.00 65.62 88 PRO A C 1
ATOM 673 O O . PRO A 1 88 ? -33.244 -19.685 35.370 1.00 65.62 88 PRO A O 1
ATOM 676 N N . ASP A 1 89 ? -34.397 -17.921 34.569 1.00 59.59 89 ASP A N 1
ATOM 677 C CA . ASP A 1 89 ? -34.113 -18.192 33.156 1.00 59.59 89 ASP A CA 1
ATOM 678 C C . ASP A 1 89 ? -32.597 -18.287 32.905 1.00 59.59 89 ASP A C 1
ATOM 680 O O . ASP A 1 89 ? -31.829 -17.412 33.308 1.00 59.59 89 ASP A O 1
ATOM 684 N N . GLY A 1 90 ? -32.170 -19.345 32.206 1.00 58.44 90 GLY A N 1
ATOM 685 C CA . GLY A 1 90 ? -30.779 -19.536 31.776 1.00 58.44 90 GLY A CA 1
ATOM 686 C C . GLY A 1 90 ? -29.902 -20.422 32.669 1.00 58.44 90 GLY A C 1
ATOM 687 O O . GLY A 1 90 ? -28.740 -20.616 32.325 1.00 58.44 90 GLY A O 1
ATOM 688 N N . ILE 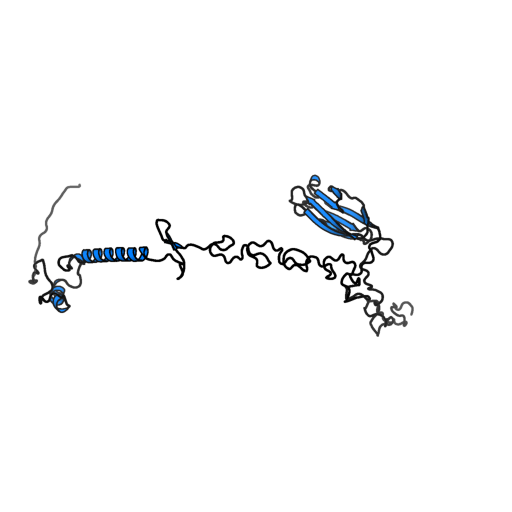A 1 91 ? -30.429 -20.988 33.760 1.00 61.19 91 ILE A N 1
ATOM 689 C CA . ILE A 1 91 ? -29.685 -21.927 34.619 1.00 61.19 91 ILE A CA 1
ATOM 690 C C . ILE A 1 91 ? -29.696 -23.337 34.012 1.00 61.19 91 ILE A C 1
ATOM 692 O O . ILE A 1 91 ? -30.760 -23.904 33.741 1.00 61.19 91 ILE A O 1
ATOM 696 N N . LEU A 1 92 ? -28.511 -23.918 33.809 1.00 61.25 92 LEU A N 1
ATOM 697 C CA . LEU A 1 92 ? -28.336 -25.276 33.299 1.00 61.25 92 LEU A CA 1
ATOM 698 C C . LEU A 1 92 ? -28.279 -26.294 34.448 1.00 61.25 92 LEU A C 1
ATOM 700 O O . LEU A 1 92 ? -27.961 -25.995 35.599 1.00 61.25 92 LEU A O 1
ATOM 704 N N . SER A 1 93 ? -28.601 -27.552 34.136 1.00 56.34 93 SER A N 1
ATOM 705 C CA . SER A 1 93 ? -28.465 -28.644 35.102 1.00 56.34 93 SER A CA 1
ATOM 706 C C . SER A 1 93 ? -26.985 -28.857 35.443 1.00 56.34 93 SER A C 1
ATOM 708 O O . SER A 1 93 ? -26.223 -29.304 34.589 1.00 56.34 93 SER A O 1
ATOM 710 N N . GLY A 1 94 ? -26.596 -28.553 36.685 1.00 60.19 94 GLY A N 1
ATOM 711 C CA . GLY A 1 94 ? -25.216 -28.674 37.173 1.00 60.19 94 GLY A CA 1
ATOM 712 C C . GLY A 1 94 ? -24.609 -27.374 37.706 1.00 60.19 94 GLY A C 1
ATOM 713 O O . GLY A 1 94 ? -23.562 -27.440 38.345 1.00 60.19 94 GLY A O 1
ATOM 714 N N . ASP A 1 95 ? -25.269 -26.231 37.502 1.00 63.72 95 ASP A N 1
ATOM 715 C CA . ASP A 1 95 ? -24.798 -24.939 38.004 1.00 63.72 95 ASP A CA 1
ATOM 716 C C . ASP A 1 95 ? -24.926 -24.849 39.533 1.00 63.72 95 ASP A C 1
ATOM 718 O O . ASP A 1 95 ? -25.925 -25.268 40.131 1.00 63.72 95 ASP A O 1
ATOM 722 N N . TYR A 1 96 ? -23.906 -24.285 40.177 1.00 67.25 96 TYR A N 1
ATOM 723 C CA . TYR A 1 96 ? -23.920 -23.997 41.606 1.00 67.25 96 TYR A CA 1
ATOM 724 C C . TYR A 1 96 ? -24.632 -22.660 41.870 1.00 67.25 96 TYR A C 1
ATOM 726 O O . TYR A 1 96 ? -24.513 -21.696 41.112 1.00 67.25 96 TYR A O 1
ATOM 734 N N . LEU A 1 97 ? -25.404 -22.601 42.958 1.00 67.25 97 LEU A N 1
ATOM 735 C CA . LEU A 1 97 ? -26.180 -21.420 43.340 1.00 67.25 97 LEU A CA 1
ATOM 736 C C . LEU A 1 97 ? -25.696 -20.882 44.689 1.00 67.25 97 LEU A C 1
ATOM 738 O O . LEU A 1 97 ? -25.571 -21.638 45.656 1.00 67.25 97 LEU A O 1
ATOM 742 N N . ILE A 1 98 ? -25.511 -19.566 44.782 1.00 68.19 98 ILE A N 1
ATOM 743 C CA . ILE A 1 98 ? -25.234 -18.856 46.034 1.00 68.19 98 ILE A CA 1
ATOM 744 C C . ILE A 1 98 ? -26.516 -18.173 46.519 1.00 68.19 98 ILE A C 1
ATOM 746 O O . ILE A 1 98 ? -27.209 -17.480 45.774 1.00 68.19 98 ILE A O 1
ATOM 750 N N . TRP A 1 99 ? -26.824 -18.342 47.805 1.00 71.62 99 TRP A N 1
ATOM 751 C CA . TRP A 1 99 ? -27.910 -17.628 48.474 1.00 71.62 99 TRP A CA 1
ATOM 752 C C . TRP A 1 99 ? -27.461 -16.216 48.871 1.00 71.62 99 TRP A C 1
ATOM 754 O O . TRP A 1 99 ? -26.579 -16.061 49.716 1.00 71.62 99 TRP A O 1
ATOM 764 N N . ASN A 1 100 ? -28.086 -15.178 48.306 1.00 60.72 100 ASN A N 1
ATOM 765 C CA . ASN A 1 100 ? -27.730 -13.776 48.580 1.00 60.72 100 ASN A CA 1
ATOM 766 C C . ASN A 1 100 ? -28.523 -13.138 49.745 1.00 60.72 100 ASN A C 1
ATOM 768 O O . ASN A 1 100 ? -28.383 -11.945 50.011 1.00 60.72 100 ASN A O 1
ATOM 772 N N . GLY A 1 101 ? -29.379 -13.910 50.425 1.00 67.62 101 GLY A N 1
ATOM 773 C CA . GLY A 1 101 ? -30.270 -13.424 51.484 1.00 67.62 101 GLY A CA 1
ATOM 774 C C . GLY A 1 101 ? -31.725 -13.202 51.056 1.00 67.62 101 GLY A C 1
ATOM 775 O O . GLY A 1 101 ? -32.594 -13.183 51.927 1.00 67.62 101 GLY A O 1
ATOM 776 N N . THR A 1 102 ? -32.008 -13.075 49.757 1.00 73.25 102 THR A N 1
ATOM 777 C CA . THR A 1 102 ? -33.365 -12.878 49.211 1.00 73.25 102 THR A CA 1
ATOM 778 C C . THR A 1 102 ? -33.714 -13.822 48.058 1.00 73.25 102 THR A C 1
ATOM 780 O O . THR A 1 102 ? -34.893 -14.105 47.870 1.00 73.25 102 THR A O 1
ATOM 783 N N . ALA A 1 103 ? -32.726 -14.327 47.314 1.00 62.34 103 ALA A N 1
ATOM 784 C CA . ALA A 1 103 ? -32.893 -15.281 46.221 1.00 62.34 103 ALA A CA 1
ATOM 785 C C . ALA A 1 103 ? -31.637 -16.156 46.030 1.00 62.34 103 ALA A C 1
ATOM 787 O O . ALA A 1 103 ? -30.529 -15.803 46.451 1.00 62.34 103 ALA A O 1
ATOM 788 N N . TRP A 1 104 ? -31.812 -17.295 45.358 1.00 65.75 104 TRP A N 1
ATOM 789 C CA . TRP A 1 104 ? -30.703 -18.085 44.822 1.00 65.75 104 TRP A CA 1
ATOM 790 C C . TRP A 1 104 ? -30.206 -17.435 43.528 1.00 65.75 104 TRP A C 1
ATOM 792 O O . TRP A 1 104 ? -30.984 -17.240 42.597 1.00 65.75 104 TRP A O 1
ATOM 802 N N . MET A 1 105 ? -28.923 -17.084 43.481 1.00 60.22 105 MET A N 1
ATOM 803 C CA . MET A 1 105 ? -28.265 -16.528 42.299 1.00 60.22 105 MET A CA 1
ATOM 804 C C . MET A 1 105 ? -27.239 -17.531 41.763 1.00 60.22 105 MET A C 1
ATOM 806 O O . MET A 1 105 ? -26.578 -18.179 42.577 1.00 60.22 105 MET A O 1
ATOM 810 N N . PRO A 1 106 ? -27.071 -17.664 40.438 1.00 63.19 106 PRO A N 1
ATOM 811 C CA . PRO A 1 106 ? -25.982 -18.462 39.888 1.00 63.19 106 PRO A CA 1
ATOM 812 C C . PRO A 1 106 ? -24.637 -17.892 40.345 1.00 63.19 106 PRO A C 1
A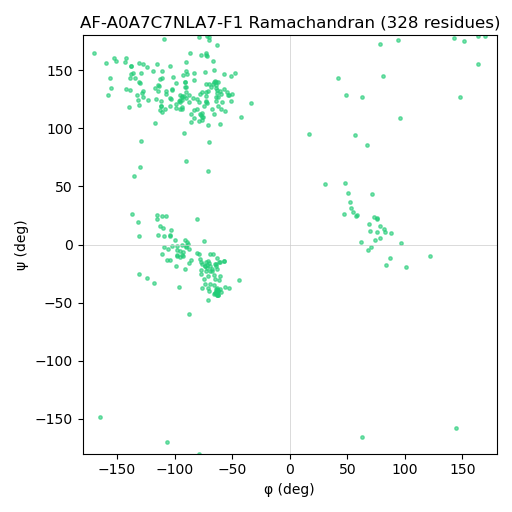TOM 814 O O . PRO A 1 106 ? -24.406 -16.681 40.268 1.00 63.19 106 PRO A O 1
ATOM 817 N N . GLU A 1 107 ? -23.750 -18.756 40.840 1.00 61.47 107 GLU A N 1
ATOM 818 C CA . GLU A 1 107 ? -22.340 -18.397 40.916 1.00 61.47 107 GLU A CA 1
ATOM 819 C C . GLU A 1 107 ? -21.779 -18.526 39.506 1.00 61.47 107 GLU A C 1
ATOM 821 O O . GLU A 1 107 ? -21.736 -19.606 38.931 1.00 61.47 107 GLU A O 1
ATOM 826 N N . HIS A 1 108 ? -21.432 -17.399 38.899 1.00 65.94 108 HIS A N 1
ATOM 827 C CA . HIS A 1 108 ? -20.697 -17.408 37.646 1.00 65.94 108 HIS A CA 1
ATOM 828 C C . HIS A 1 108 ? -19.234 -17.676 38.005 1.00 65.94 108 HIS A C 1
ATOM 830 O O . HIS A 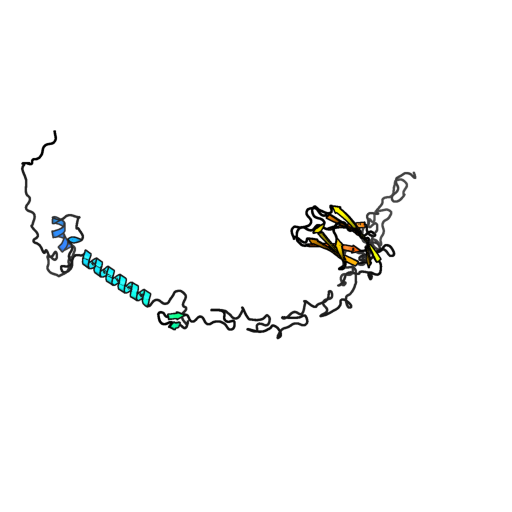1 108 ? -18.612 -16.773 38.579 1.00 65.94 108 HIS A O 1
ATOM 836 N N . PRO A 1 109 ? -18.671 -18.875 37.748 1.00 68.06 109 PRO A N 1
ATOM 837 C CA . PRO A 1 109 ? -17.241 -19.055 37.903 1.00 68.06 109 PRO A CA 1
ATOM 838 C C . PRO A 1 109 ? -16.579 -18.056 36.956 1.00 68.06 109 PRO A C 1
ATOM 840 O O . PRO A 1 109 ? -16.810 -18.060 35.744 1.00 68.06 109 PRO A O 1
ATOM 843 N N . VAL A 1 110 ? -15.837 -17.119 37.537 1.00 79.31 110 VAL A N 1
ATOM 844 C CA . VAL A 1 110 ? -14.878 -16.357 36.754 1.00 79.31 110 VAL A CA 1
ATOM 845 C C . VAL A 1 110 ? -13.817 -17.334 36.271 1.00 79.31 110 VAL A C 1
ATOM 847 O O . VAL A 1 110 ? -13.445 -18.258 36.997 1.00 79.31 110 VAL A O 1
ATOM 850 N N . ASP A 1 111 ? -13.373 -17.149 35.041 1.00 83.12 111 ASP A N 1
ATOM 851 C CA . ASP A 1 111 ? -12.225 -17.867 34.514 1.00 83.12 111 ASP A CA 1
ATOM 852 C C . ASP A 1 111 ? -10.929 -17.375 35.201 1.00 83.12 111 ASP A C 1
ATOM 854 O O . ASP A 1 111 ? -10.950 -16.472 36.048 1.00 83.12 111 ASP A O 1
ATOM 858 N N . ASP A 1 112 ? -9.778 -17.948 34.860 1.00 90.00 112 ASP A N 1
ATOM 859 C CA . ASP A 1 112 ? -8.480 -17.571 35.441 1.00 90.00 112 ASP A CA 1
ATOM 860 C C . ASP A 1 112 ? -8.043 -16.138 35.056 1.00 90.00 112 ASP A C 1
ATOM 862 O O . ASP A 1 112 ? -7.060 -15.615 35.592 1.00 90.00 112 ASP A O 1
ATOM 866 N N . CYS A 1 113 ? -8.780 -15.492 34.145 1.00 88.25 113 CYS A N 1
ATOM 867 C CA . CYS A 1 113 ? -8.639 -14.089 33.762 1.00 88.25 113 CYS A CA 1
ATOM 868 C C . CYS A 1 113 ? -9.557 -13.153 34.563 1.00 88.25 113 CYS A C 1
ATOM 870 O O . CYS A 1 113 ? -9.473 -11.932 34.418 1.00 88.25 113 CYS A O 1
ATOM 872 N N . GLY A 1 114 ? -10.445 -13.693 35.401 1.00 87.50 114 GLY A N 1
ATOM 873 C CA . GLY A 1 114 ? -11.439 -12.917 36.137 1.00 87.50 114 GLY A CA 1
ATOM 874 C C . GLY A 1 114 ? -12.694 -12.574 35.325 1.00 87.50 114 GLY A C 1
ATOM 875 O O . GLY A 1 114 ? -13.475 -11.723 35.758 1.00 87.50 114 GLY A O 1
ATOM 876 N N . VAL A 1 115 ? -12.908 -13.206 34.166 1.00 85.75 115 VAL A N 1
ATOM 877 C CA . VAL A 1 115 ? -14.057 -12.965 33.283 1.00 85.75 115 VAL A CA 1
ATOM 878 C C . VAL A 1 115 ? -15.185 -13.944 33.601 1.00 85.75 115 VAL A C 1
ATOM 880 O O . VAL A 1 115 ? -14.994 -15.157 33.644 1.00 85.75 115 VAL A O 1
ATOM 883 N N . LEU A 1 116 ? -16.395 -13.420 33.822 1.00 80.00 116 LEU A N 1
ATOM 884 C CA . LEU A 1 116 ? -17.585 -14.228 34.117 1.00 80.00 116 LEU A CA 1
ATOM 885 C C . LEU A 1 116 ? -17.941 -15.121 32.924 1.00 80.00 116 LEU A C 1
ATOM 887 O O . LEU A 1 116 ? -18.187 -14.609 31.833 1.00 80.00 116 LEU A O 1
ATOM 891 N N . ASN A 1 117 ? -18.020 -16.437 33.153 1.00 75.81 117 ASN A N 1
ATOM 892 C CA . ASN A 1 117 ? -18.217 -17.448 32.105 1.00 75.81 117 ASN A CA 1
ATOM 893 C C . ASN A 1 117 ? -17.164 -17.368 30.975 1.00 75.81 117 ASN A C 1
ATOM 895 O O . ASN A 1 117 ? -17.472 -17.695 29.827 1.00 75.81 117 ASN A O 1
ATOM 899 N N . GLY A 1 118 ? -15.957 -16.880 31.279 1.00 79.50 118 GLY A N 1
ATOM 900 C CA . GLY A 1 118 ? -14.846 -16.861 30.333 1.00 79.50 118 GLY A CA 1
ATOM 901 C C . GLY A 1 118 ? -14.251 -18.255 30.099 1.00 79.50 118 GLY A C 1
ATOM 902 O O . GLY A 1 118 ? -14.510 -19.200 30.845 1.00 79.50 118 GLY A O 1
ATOM 903 N N . ASP A 1 119 ? -13.465 -18.387 29.034 1.00 87.81 119 ASP A N 1
ATOM 904 C CA . ASP A 1 119 ? -12.768 -19.614 28.628 1.00 87.81 119 ASP A CA 1
ATOM 905 C C . ASP A 1 119 ? -11.236 -19.471 28.705 1.00 87.81 119 ASP A C 1
ATOM 907 O O . ASP A 1 119 ? -10.505 -20.201 28.037 1.00 87.81 119 ASP A O 1
ATOM 911 N N . ASN A 1 120 ? -10.752 -18.519 29.509 1.00 90.50 120 ASN A N 1
ATOM 912 C CA . ASN A 1 120 ? -9.365 -18.078 29.635 1.00 90.50 120 ASN A CA 1
ATOM 913 C C . ASN A 1 120 ? -8.787 -17.347 28.407 1.00 90.50 120 ASN A C 1
ATOM 915 O O . ASN A 1 120 ? -7.669 -16.831 28.487 1.00 90.50 120 ASN A O 1
ATOM 919 N N . SER A 1 121 ? -9.500 -17.236 27.279 1.00 91.38 121 SER A N 1
ATOM 920 C CA . SER A 1 121 ? -8.950 -16.630 26.050 1.00 91.38 121 SER A CA 1
ATOM 921 C C . SER A 1 121 ? -8.529 -15.167 26.217 1.00 91.38 121 SER A C 1
ATOM 923 O O . SER A 1 121 ? -7.605 -14.709 25.551 1.00 91.38 121 SER A O 1
ATOM 925 N N . THR A 1 122 ? -9.149 -14.432 27.141 1.00 91.00 122 THR A N 1
ATOM 926 C CA . THR A 1 122 ? -8.904 -12.996 27.343 1.00 91.00 122 THR A CA 1
ATOM 927 C C . THR A 1 122 ? -7.570 -12.655 28.006 1.00 91.00 122 THR A C 1
ATOM 929 O O . THR A 1 122 ? -7.142 -11.507 27.937 1.00 91.00 122 THR A O 1
ATOM 932 N N . CYS A 1 123 ? -6.925 -13.615 28.669 1.00 91.81 123 CYS A N 1
ATOM 933 C CA . CYS A 1 123 ? -5.607 -13.446 29.292 1.00 91.81 123 CYS A CA 1
ATOM 934 C C . CYS A 1 123 ? -4.637 -14.574 28.929 1.00 91.81 123 CYS A C 1
ATOM 936 O O . CYS A 1 123 ? -3.553 -14.665 29.501 1.00 91.81 123 CYS A O 1
ATOM 938 N N . THR A 1 124 ? -5.027 -15.453 28.008 1.00 91.81 124 THR A N 1
ATOM 939 C CA . THR A 1 124 ? -4.117 -16.430 27.423 1.00 91.81 124 THR A CA 1
ATOM 940 C C . THR A 1 124 ? -3.180 -15.695 26.478 1.00 91.81 124 THR A C 1
ATOM 942 O O . THR A 1 124 ? -3.634 -14.993 25.574 1.00 91.81 124 THR A O 1
ATOM 945 N N . ASP A 1 125 ? -1.877 -15.822 26.706 1.00 87.94 125 ASP A N 1
ATOM 946 C CA . ASP A 1 125 ? -0.882 -15.266 25.803 1.00 87.94 125 ASP A CA 1
ATOM 947 C C . ASP A 1 125 ? -0.839 -16.039 24.473 1.00 87.94 125 ASP A C 1
ATOM 949 O O . ASP A 1 125 ? -1.496 -17.060 24.257 1.00 87.94 125 ASP A O 1
ATOM 953 N N . CYS A 1 126 ? -0.024 -15.552 23.552 1.00 85.94 126 CYS A N 1
ATOM 954 C CA . CYS A 1 126 ? 0.214 -16.170 22.251 1.00 85.94 126 CYS A CA 1
ATOM 955 C C . CYS A 1 126 ? 0.798 -17.597 22.300 1.00 85.94 126 CYS A C 1
ATOM 957 O O . CYS A 1 126 ? 0.770 -18.301 21.290 1.00 85.94 126 CYS A O 1
ATOM 959 N N . CYS A 1 127 ? 1.323 -18.024 23.451 1.00 86.06 127 CYS A N 1
ATOM 960 C CA . CYS A 1 127 ? 1.864 -19.359 23.685 1.00 86.06 127 CYS A CA 1
ATOM 961 C C . CYS A 1 127 ? 0.799 -20.331 24.197 1.00 86.06 127 CYS A C 1
ATOM 963 O O . CYS A 1 127 ? 1.093 -21.506 24.425 1.00 86.06 127 CYS A O 1
ATOM 965 N N . GLY A 1 128 ? -0.436 -19.860 24.394 1.00 87.25 128 GLY A N 1
ATOM 966 C CA . GLY A 1 128 ? -1.489 -20.646 25.022 1.00 87.25 128 GLY A CA 1
ATOM 967 C C . GLY A 1 128 ? -1.364 -20.700 26.547 1.00 87.25 128 GLY A C 1
ATOM 968 O O . GLY A 1 128 ? -1.989 -21.559 27.170 1.00 87.25 128 GLY A O 1
ATOM 969 N N . VAL A 1 129 ? -0.565 -19.819 27.159 1.00 90.31 129 VAL A N 1
ATOM 970 C CA . VAL A 1 129 ? -0.360 -19.766 28.608 1.00 90.31 129 VAL A CA 1
ATOM 971 C C . VAL A 1 129 ? -1.247 -18.681 29.215 1.00 90.31 129 VAL A C 1
ATOM 973 O O . VAL A 1 129 ? -1.111 -17.491 28.941 1.00 90.31 129 VAL A O 1
ATOM 976 N N . VAL A 1 130 ? -2.168 -19.100 30.079 1.00 91.44 130 VAL A N 1
ATOM 977 C CA . VAL A 1 130 ? -3.053 -18.212 30.843 1.00 91.44 130 VAL A CA 1
ATOM 978 C C . VAL A 1 130 ? -2.231 -17.319 31.774 1.00 91.44 130 VAL A C 1
ATOM 980 O O . VAL A 1 130 ? -1.437 -17.822 32.570 1.00 91.44 130 VAL A O 1
ATOM 983 N N . ASN A 1 131 ? -2.442 -16.003 31.696 1.00 89.12 131 ASN A N 1
ATOM 984 C CA . ASN A 1 131 ? -1.660 -14.972 32.387 1.00 89.12 131 ASN A CA 1
ATOM 985 C C . ASN A 1 131 ? -0.150 -15.012 32.066 1.00 89.12 131 ASN A C 1
ATOM 987 O O . ASN A 1 131 ? 0.667 -14.574 32.880 1.00 89.12 131 ASN A O 1
ATOM 991 N N . GLY A 1 132 ? 0.227 -15.559 30.908 1.00 86.19 132 GLY A N 1
ATOM 992 C CA . GLY A 1 132 ? 1.601 -15.538 30.419 1.00 86.19 132 GLY A CA 1
ATOM 993 C C . GLY A 1 132 ? 1.998 -14.180 29.829 1.00 86.19 132 GLY A C 1
ATOM 994 O O . GLY A 1 132 ? 1.152 -13.336 29.533 1.00 86.19 132 GLY A O 1
ATOM 995 N N . ASP A 1 133 ? 3.304 -13.958 29.687 1.00 84.75 133 ASP A N 1
ATOM 996 C CA . ASP A 1 133 ? 3.886 -12.748 29.092 1.00 84.75 133 ASP A CA 1
ATOM 997 C C . ASP A 1 133 ? 4.404 -12.966 27.657 1.00 84.75 133 ASP A C 1
ATOM 999 O O . ASP A 1 133 ? 5.050 -12.079 27.106 1.00 84.75 133 ASP A O 1
ATOM 1003 N N . GLY A 1 134 ? 4.129 -14.129 27.050 1.00 81.94 134 GLY A N 1
ATOM 1004 C CA . GLY A 1 134 ? 4.590 -14.507 25.710 1.00 81.94 134 GLY A CA 1
ATOM 1005 C C . GLY A 1 134 ? 6.007 -15.087 25.659 1.00 81.94 134 GLY A C 1
ATOM 1006 O O . GLY A 1 134 ? 6.323 -15.837 24.740 1.00 81.94 134 GLY A O 1
ATOM 1007 N N . SER A 1 135 ? 6.829 -14.879 26.696 1.00 83.56 135 SER A N 1
ATOM 1008 C CA . SER A 1 135 ? 8.269 -15.189 26.653 1.00 83.56 135 SER A CA 1
ATOM 1009 C C . SER A 1 135 ? 8.613 -16.670 26.457 1.00 83.56 135 SER A C 1
ATOM 1011 O O . SER A 1 135 ? 9.713 -17.023 26.031 1.00 83.56 135 SER A O 1
ATOM 1013 N N . THR A 1 136 ? 7.677 -17.569 26.768 1.00 82.75 136 THR A N 1
ATOM 1014 C CA . THR A 1 136 ? 7.889 -19.024 26.687 1.00 82.75 136 THR A CA 1
ATOM 1015 C C . THR A 1 136 ? 7.846 -19.590 25.269 1.00 82.75 136 THR A C 1
ATOM 1017 O O . THR A 1 136 ? 8.300 -20.716 25.060 1.00 82.75 136 THR A O 1
ATOM 1020 N N . CYS A 1 137 ? 7.332 -18.828 24.306 1.00 80.06 137 CYS A N 1
ATOM 1021 C CA . CYS A 1 137 ? 7.322 -19.180 22.890 1.00 80.06 137 CYS A CA 1
ATOM 1022 C C . CYS A 1 137 ? 7.820 -18.034 22.010 1.00 80.06 137 CYS A C 1
ATOM 1024 O O . CYS A 1 137 ? 7.531 -18.028 20.818 1.00 80.06 137 CYS A O 1
ATOM 1026 N N . ASP A 1 138 ? 8.548 -17.069 22.572 1.00 81.19 138 ASP A N 1
ATOM 1027 C CA . ASP A 1 138 ? 9.207 -16.041 21.774 1.00 81.19 138 ASP A CA 1
ATOM 1028 C C . ASP A 1 138 ? 10.059 -16.699 20.686 1.00 81.19 138 ASP A C 1
ATOM 1030 O O . ASP A 1 138 ? 10.835 -17.628 20.943 1.00 81.19 138 ASP A O 1
ATOM 1034 N N . GLY A 1 139 ? 9.842 -16.244 19.454 1.00 75.81 139 GLY A N 1
ATOM 1035 C CA . GLY A 1 139 ? 10.618 -16.687 18.308 1.00 75.81 139 GLY A CA 1
ATOM 1036 C C . GLY A 1 139 ? 11.969 -15.982 18.267 1.00 75.81 139 GLY A C 1
ATOM 1037 O O . GLY A 1 139 ? 12.286 -15.118 19.090 1.00 75.81 139 GLY A O 1
ATOM 1038 N N . ALA A 1 140 ? 12.790 -16.329 17.282 1.00 78.50 140 ALA A N 1
ATOM 1039 C CA . ALA A 1 140 ? 14.102 -15.714 17.092 1.00 78.50 140 ALA A CA 1
ATOM 1040 C C . ALA A 1 140 ? 14.032 -14.210 16.749 1.00 78.50 140 ALA A C 1
ATOM 1042 O O . ALA A 1 140 ? 15.045 -13.517 16.883 1.00 78.50 140 ALA A O 1
ATOM 1043 N N . CYS A 1 141 ? 12.864 -13.716 16.323 1.00 76.69 141 CYS A N 1
ATOM 1044 C CA . CYS A 1 141 ? 12.633 -12.331 15.918 1.00 76.69 141 CYS A CA 1
ATOM 1045 C C . CYS A 1 141 ? 11.851 -11.471 16.902 1.00 76.69 141 CYS A C 1
ATOM 1047 O O . CYS A 1 141 ? 11.727 -10.268 16.681 1.00 76.69 141 CYS A O 1
ATOM 1049 N N . GLY A 1 142 ? 11.366 -12.033 18.006 1.00 75.94 142 GLY A N 1
ATOM 1050 C CA . GLY A 1 142 ? 10.652 -11.258 19.006 1.00 75.94 142 GLY A CA 1
ATOM 1051 C C . GLY A 1 142 ? 9.518 -12.029 19.647 1.00 75.94 142 GLY A C 1
ATOM 1052 O O . GLY A 1 142 ? 9.512 -13.262 19.688 1.00 75.94 142 GLY A O 1
ATOM 1053 N N . ALA A 1 143 ? 8.573 -11.261 20.188 1.00 77.00 143 ALA A N 1
ATOM 1054 C CA . ALA A 1 143 ? 7.512 -11.820 20.996 1.00 77.00 143 ALA A CA 1
ATOM 1055 C C . ALA A 1 143 ? 6.641 -12.778 20.173 1.00 77.00 143 ALA A C 1
ATOM 1057 O O . ALA A 1 143 ? 6.176 -12.406 19.098 1.00 77.00 143 ALA A O 1
ATOM 1058 N N . CYS A 1 144 ? 6.362 -13.961 20.728 1.00 75.12 144 CYS A N 1
ATOM 1059 C CA . CYS A 1 144 ? 5.318 -14.883 20.268 1.00 75.12 144 CYS A CA 1
ATOM 1060 C C . CYS A 1 144 ? 5.485 -15.560 18.891 1.00 75.12 144 CYS A C 1
ATOM 1062 O O . CYS A 1 144 ? 4.869 -15.143 17.912 1.00 75.12 144 CYS A O 1
ATOM 1064 N N . ASN A 1 145 ? 6.193 -16.695 18.833 1.00 72.62 145 ASN A N 1
ATOM 1065 C CA . ASN A 1 145 ? 6.402 -17.550 17.647 1.00 72.62 145 ASN A CA 1
ATOM 1066 C C . ASN A 1 145 ? 6.812 -16.771 16.388 1.00 72.62 145 ASN A C 1
ATOM 1068 O O . ASN A 1 145 ? 6.530 -17.177 15.257 1.00 72.62 145 ASN A O 1
ATOM 1072 N N . ASP A 1 146 ? 7.440 -15.623 16.594 1.00 76.38 146 ASP A N 1
ATOM 1073 C CA . ASP A 1 146 ? 7.825 -14.725 15.537 1.00 76.38 146 ASP A CA 1
ATOM 1074 C C . ASP A 1 146 ? 9.245 -15.062 15.102 1.00 76.38 146 ASP A C 1
ATOM 1076 O O . ASP A 1 146 ? 10.226 -14.649 15.719 1.00 76.38 146 ASP A O 1
ATOM 1080 N N . ASP A 1 147 ? 9.334 -15.864 14.048 1.00 79.38 147 ASP A N 1
ATOM 1081 C CA . ASP A 1 147 ? 10.582 -16.176 13.352 1.00 79.38 147 ASP A CA 1
ATOM 1082 C C . ASP A 1 147 ? 10.688 -15.397 12.029 1.00 79.38 147 ASP A C 1
ATOM 1084 O O . ASP A 1 147 ? 11.521 -15.727 11.187 1.00 79.38 147 ASP A O 1
ATOM 1088 N N . THR A 1 148 ? 9.823 -14.393 11.806 1.00 79.56 148 THR A N 1
ATOM 1089 C CA . THR A 1 148 ? 9.710 -13.719 10.500 1.00 79.56 148 THR A CA 1
ATOM 1090 C C . THR A 1 148 ? 9.898 -12.206 10.522 1.00 79.56 148 THR A C 1
ATOM 1092 O O . THR A 1 148 ? 10.366 -11.659 9.531 1.00 79.56 148 THR A O 1
ATOM 1095 N N . SER A 1 149 ? 9.583 -11.509 11.616 1.00 79.88 149 SER A N 1
ATOM 1096 C CA . SER A 1 149 ? 9.605 -10.034 11.655 1.00 79.88 149 SER A CA 1
ATOM 1097 C C . SER A 1 149 ? 10.996 -9.399 11.643 1.00 79.88 149 SER A C 1
ATOM 1099 O O . SER A 1 149 ? 11.124 -8.213 11.352 1.00 79.88 149 SER A O 1
ATOM 1101 N N . CYS A 1 150 ? 12.026 -10.177 11.967 1.00 81.38 150 CYS A N 1
ATOM 1102 C CA . CYS A 1 150 ? 13.432 -9.776 11.947 1.00 81.38 150 CYS A CA 1
ATOM 1103 C C . CYS A 1 150 ? 14.212 -10.444 10.816 1.00 81.38 150 CYS A C 1
ATOM 1105 O O . CYS A 1 150 ? 15.444 -10.385 10.806 1.00 81.38 150 CYS A O 1
ATOM 1107 N N . LEU A 1 151 ? 13.525 -11.154 9.918 1.00 82.62 151 LEU A N 1
ATOM 1108 C CA . LEU A 1 151 ? 14.163 -11.603 8.695 1.00 82.62 151 LEU A CA 1
ATOM 1109 C C . LEU A 1 151 ? 14.538 -10.366 7.884 1.00 82.62 151 LEU A C 1
ATOM 1111 O O . LEU A 1 151 ? 13.742 -9.437 7.755 1.00 82.62 151 LEU A O 1
ATOM 1115 N N . ASP A 1 152 ? 15.755 -10.364 7.365 1.00 76.81 152 ASP A N 1
ATOM 1116 C CA . ASP A 1 152 ? 16.171 -9.400 6.357 1.00 76.81 152 ASP A CA 1
ATOM 1117 C C . ASP A 1 152 ? 15.493 -9.712 5.005 1.00 76.81 152 ASP A C 1
ATOM 1119 O O . ASP A 1 152 ? 14.741 -10.689 4.884 1.00 76.81 152 ASP A O 1
ATOM 1123 N N . ASP A 1 153 ? 15.752 -8.913 3.969 1.00 77.69 153 ASP A N 1
ATOM 1124 C CA . ASP A 1 153 ? 15.103 -9.076 2.656 1.00 77.69 153 ASP A CA 1
ATOM 1125 C C . ASP A 1 153 ? 15.443 -10.425 1.986 1.00 77.69 153 ASP A C 1
ATOM 1127 O O . ASP A 1 153 ? 14.787 -10.853 1.035 1.00 77.69 153 ASP A O 1
ATOM 1131 N N . CYS A 1 154 ? 16.432 -11.143 2.522 1.00 75.62 154 CYS A N 1
ATOM 1132 C CA . CYS A 1 154 ? 16.885 -12.451 2.065 1.00 75.62 154 CYS A CA 1
ATOM 1133 C C . CYS A 1 154 ? 16.424 -13.609 2.941 1.00 75.62 154 CYS A C 1
ATOM 1135 O O . CYS A 1 154 ? 16.830 -14.755 2.722 1.00 75.62 154 CYS A O 1
ATOM 1137 N N . GLY A 1 155 ? 15.551 -13.343 3.912 1.00 75.44 155 GLY A N 1
ATOM 1138 C CA . GLY A 1 155 ? 15.055 -14.372 4.810 1.00 75.44 155 GLY A CA 1
ATOM 1139 C C . GLY A 1 155 ? 16.102 -14.817 5.831 1.00 75.44 155 GLY A C 1
ATOM 1140 O O . GLY A 1 155 ? 16.026 -15.947 6.321 1.00 75.44 155 GLY A O 1
ATOM 1141 N N . VAL A 1 156 ? 17.093 -13.978 6.146 1.00 81.81 156 VAL A N 1
ATOM 1142 C CA . VAL A 1 156 ? 18.097 -14.258 7.176 1.00 81.81 156 VAL A CA 1
ATOM 1143 C C . VAL A 1 156 ? 17.687 -13.598 8.488 1.00 81.81 156 VAL A C 1
ATOM 1145 O O . VAL A 1 156 ? 17.500 -12.387 8.568 1.00 81.81 156 VAL A O 1
ATOM 1148 N N . LEU A 1 157 ? 17.567 -14.407 9.545 1.00 82.56 157 LEU A N 1
ATOM 1149 C CA . LEU A 1 157 ? 17.221 -13.947 10.894 1.00 82.56 157 LEU A CA 1
ATOM 1150 C C . LEU A 1 157 ? 18.236 -12.923 11.407 1.00 82.56 157 LEU A C 1
ATOM 1152 O O . LEU A 1 157 ? 19.416 -13.248 11.551 1.00 82.56 157 LEU A O 1
ATOM 1156 N N . ASN A 1 158 ? 17.753 -11.729 11.756 1.00 77.88 158 ASN A N 1
ATOM 1157 C CA . ASN A 1 158 ? 18.563 -10.591 12.194 1.00 77.88 158 ASN A CA 1
ATOM 1158 C C . ASN A 1 158 ? 19.691 -10.244 11.202 1.00 77.88 158 ASN A C 1
ATOM 1160 O O . ASN A 1 158 ? 20.774 -9.822 11.617 1.00 77.88 158 ASN A O 1
ATOM 1164 N N . GLY A 1 159 ? 19.462 -10.484 9.908 1.00 76.50 159 GLY A N 1
ATOM 1165 C CA . GLY A 1 159 ? 20.390 -10.116 8.848 1.00 76.50 159 GLY A CA 1
ATOM 1166 C C . GLY A 1 159 ? 20.425 -8.605 8.608 1.00 76.50 159 GLY A C 1
ATOM 1167 O O . GLY A 1 159 ? 19.543 -7.859 9.029 1.00 76.50 159 GLY A O 1
ATOM 1168 N N . ASP A 1 160 ? 21.481 -8.149 7.944 1.00 73.38 160 ASP A N 1
ATOM 1169 C CA . ASP A 1 160 ? 21.701 -6.755 7.548 1.00 73.38 160 ASP A CA 1
ATOM 1170 C C . ASP A 1 160 ? 21.717 -6.595 6.019 1.00 73.38 160 ASP A C 1
ATOM 1172 O O . ASP A 1 160 ? 22.357 -5.681 5.499 1.00 73.38 160 ASP A O 1
ATOM 1176 N N . ASN A 1 161 ? 21.057 -7.511 5.296 1.00 64.69 161 ASN A N 1
ATOM 1177 C CA . ASN A 1 161 ? 21.042 -7.618 3.835 1.00 64.69 161 ASN A CA 1
ATOM 1178 C C . ASN A 1 161 ? 22.415 -7.895 3.184 1.00 64.69 161 ASN A C 1
ATOM 1180 O O . ASN A 1 161 ? 22.504 -8.021 1.965 1.00 64.69 161 ASN A O 1
ATOM 1184 N N . SER A 1 162 ? 23.500 -8.064 3.950 1.00 70.00 162 SER A N 1
ATOM 1185 C CA . SER A 1 162 ? 24.848 -8.262 3.384 1.00 70.00 162 SER A CA 1
ATOM 1186 C C . SER A 1 162 ? 25.058 -9.609 2.685 1.00 70.00 162 SER A C 1
ATOM 1188 O O . SER A 1 162 ? 26.028 -9.788 1.948 1.00 70.00 162 SER A O 1
ATOM 1190 N N . THR A 1 163 ? 24.173 -10.577 2.931 1.00 71.50 163 THR A N 1
ATOM 1191 C CA . THR A 1 163 ? 24.236 -11.921 2.331 1.00 71.50 163 THR A CA 1
ATOM 1192 C C . THR A 1 163 ? 23.334 -12.083 1.115 1.00 71.50 163 THR A C 1
ATOM 1194 O O . THR A 1 163 ? 23.307 -13.151 0.500 1.00 71.50 163 THR A O 1
ATOM 1197 N N . CYS A 1 164 ? 22.607 -11.028 0.768 1.00 73.44 164 CYS A N 1
ATOM 1198 C CA . CYS A 1 164 ? 21.680 -11.031 -0.334 1.00 73.44 164 CYS A CA 1
ATOM 1199 C C . CYS A 1 164 ? 22.379 -11.173 -1.674 1.00 73.44 164 CYS A C 1
ATOM 1201 O O . CYS A 1 164 ? 23.413 -10.558 -1.929 1.00 73.44 164 CYS A O 1
ATOM 1203 N N . LEU A 1 165 ? 21.789 -11.991 -2.546 1.00 69.69 165 LEU A N 1
ATOM 1204 C CA . LEU A 1 165 ? 22.178 -11.988 -3.943 1.00 69.69 165 LEU A CA 1
ATOM 1205 C C . LEU A 1 165 ? 21.564 -10.746 -4.591 1.00 69.69 165 LEU A C 1
ATOM 1207 O O . LEU A 1 165 ? 20.342 -10.659 -4.734 1.00 69.69 165 LEU A O 1
ATOM 1211 N N . GLU A 1 166 ? 22.422 -9.789 -4.928 1.00 69.75 166 GLU A N 1
ATOM 1212 C CA . GLU A 1 166 ? 22.070 -8.611 -5.717 1.00 69.75 166 GLU A CA 1
ATOM 1213 C C . GLU A 1 166 ? 21.969 -8.993 -7.203 1.00 69.75 166 GLU A C 1
ATOM 1215 O O . GLU A 1 166 ? 22.887 -9.605 -7.753 1.00 69.75 166 GLU A O 1
ATOM 1220 N N . GLY A 1 167 ? 20.869 -8.619 -7.860 1.00 72.69 167 GLY A N 1
ATOM 1221 C CA . GLY A 1 167 ? 20.645 -8.848 -9.293 1.00 72.69 167 GLY A CA 1
ATOM 1222 C C . GLY A 1 167 ? 19.407 -8.102 -9.804 1.00 72.69 167 GLY A C 1
ATOM 1223 O O . GLY A 1 167 ? 18.609 -7.604 -9.010 1.00 72.69 167 GLY A O 1
ATOM 1224 N N . CYS A 1 168 ? 19.241 -7.960 -11.120 1.00 79.06 168 CYS A N 1
ATOM 1225 C CA . CYS A 1 168 ? 18.057 -7.293 -11.660 1.00 79.06 168 CYS A CA 1
ATOM 1226 C C . CYS A 1 168 ? 16.815 -8.187 -11.506 1.00 79.06 168 CYS A C 1
ATOM 1228 O O . CYS A 1 168 ? 16.777 -9.296 -12.030 1.00 79.06 168 CYS A O 1
ATOM 1230 N N . MET A 1 169 ? 15.770 -7.704 -10.834 1.00 80.44 169 MET A N 1
ATOM 1231 C CA . MET A 1 169 ? 14.531 -8.461 -10.618 1.00 80.44 169 MET A CA 1
ATOM 1232 C C . MET A 1 169 ? 13.453 -8.184 -11.678 1.00 80.44 169 MET A C 1
ATOM 1234 O O . MET A 1 169 ? 12.377 -8.779 -11.604 1.00 80.44 169 MET A O 1
ATOM 1238 N N . ASP A 1 170 ? 13.713 -7.311 -12.660 1.00 80.25 170 ASP A N 1
ATOM 1239 C CA . ASP A 1 170 ? 12.783 -7.025 -13.759 1.00 80.25 170 ASP A CA 1
ATOM 1240 C C . ASP A 1 170 ? 12.911 -8.083 -14.873 1.00 80.25 170 ASP A C 1
ATOM 1242 O O . ASP A 1 170 ? 13.955 -8.150 -15.523 1.00 80.25 170 ASP A O 1
ATOM 1246 N N . PRO A 1 171 ? 11.867 -8.889 -15.156 1.00 83.12 171 PRO A N 1
ATOM 1247 C CA . PRO A 1 171 ? 11.881 -9.874 -16.240 1.00 83.12 171 PRO A CA 1
ATOM 1248 C C . PRO A 1 171 ? 12.065 -9.291 -17.648 1.00 83.12 171 PRO A C 1
ATOM 1250 O O . PRO A 1 171 ? 12.297 -10.052 -18.587 1.00 83.12 171 PRO A O 1
ATOM 1253 N N . LEU A 1 172 ? 11.894 -7.977 -17.815 1.00 81.12 172 LEU A N 1
ATOM 1254 C CA . LEU A 1 172 ? 12.118 -7.251 -19.066 1.00 81.12 172 LEU A CA 1
ATOM 1255 C C . LEU A 1 172 ? 13.556 -6.740 -19.200 1.00 81.12 172 LEU A C 1
ATOM 1257 O O . LEU A 1 172 ? 13.905 -6.145 -20.215 1.00 81.12 172 LEU A O 1
ATOM 1261 N N . ALA A 1 173 ? 14.414 -6.952 -18.209 1.00 81.44 173 ALA A N 1
ATOM 1262 C CA . ALA A 1 173 ? 15.823 -6.634 -18.341 1.00 81.44 173 ALA A CA 1
ATOM 1263 C C . ALA A 1 173 ? 16.595 -7.761 -19.034 1.00 81.44 173 ALA A C 1
ATOM 1265 O O . ALA A 1 173 ? 16.313 -8.950 -18.880 1.00 81.44 173 ALA A O 1
ATOM 1266 N N . CYS A 1 174 ? 17.625 -7.381 -19.775 1.00 83.44 174 CYS A N 1
ATOM 1267 C CA . CYS A 1 174 ? 18.585 -8.275 -20.408 1.00 83.44 174 CYS A CA 1
ATOM 1268 C C . CYS A 1 174 ? 19.433 -9.054 -19.396 1.00 83.44 174 CYS A C 1
ATOM 1270 O O . CYS A 1 174 ? 19.893 -10.153 -19.704 1.00 83.44 174 CYS A O 1
ATOM 1272 N N . ASP A 1 175 ? 19.628 -8.506 -18.198 1.00 83.94 175 ASP A N 1
ATOM 1273 C CA . ASP A 1 175 ? 20.365 -9.102 -17.084 1.00 83.94 175 ASP A CA 1
ATOM 1274 C C . ASP A 1 175 ? 19.448 -9.566 -15.938 1.00 83.94 175 ASP A C 1
ATOM 1276 O O . ASP A 1 175 ? 19.893 -9.680 -14.795 1.00 83.94 175 ASP A O 1
ATOM 1280 N N . TYR A 1 176 ? 18.178 -9.863 -16.244 1.00 84.81 176 TYR A N 1
ATOM 1281 C CA . TYR A 1 176 ? 17.225 -10.421 -15.286 1.00 84.81 176 TYR A CA 1
ATOM 1282 C C . TYR A 1 176 ? 17.788 -11.652 -14.556 1.00 84.81 176 TYR A C 1
ATOM 1284 O O . TYR A 1 176 ? 18.133 -12.665 -15.175 1.00 84.81 176 TYR A O 1
ATOM 1292 N N . ASP A 1 177 ? 17.802 -11.589 -13.226 1.00 83.94 177 ASP A N 1
ATOM 1293 C CA . ASP A 1 177 ? 18.188 -12.669 -12.330 1.00 83.94 177 ASP A CA 1
ATOM 1294 C C . ASP A 1 177 ? 16.995 -13.082 -11.441 1.00 83.94 177 ASP A C 1
ATOM 1296 O O . ASP A 1 177 ? 16.678 -12.410 -10.457 1.00 83.94 177 ASP A O 1
ATOM 1300 N N . PRO A 1 178 ? 16.337 -14.224 -11.721 1.00 83.25 178 PRO A N 1
ATOM 1301 C CA . PRO A 1 178 ? 15.225 -14.722 -10.909 1.00 83.25 178 PRO A CA 1
ATOM 1302 C C . PRO A 1 178 ? 15.644 -15.212 -9.512 1.00 83.25 178 PRO A C 1
ATOM 1304 O O . PRO A 1 178 ? 14.777 -15.571 -8.716 1.00 83.25 178 PRO A O 1
ATOM 1307 N N . SER A 1 179 ? 16.947 -15.306 -9.231 1.00 80.38 179 SER A N 1
ATOM 1308 C CA . SER A 1 179 ? 17.490 -15.677 -7.922 1.00 80.38 179 SER A CA 1
ATOM 1309 C C . SER A 1 179 ? 17.908 -14.479 -7.069 1.00 80.38 179 SER A C 1
ATOM 1311 O O . SER A 1 179 ? 18.245 -14.669 -5.898 1.00 80.38 179 SER A O 1
ATOM 1313 N N . ALA A 1 180 ? 17.840 -13.263 -7.620 1.00 74.62 180 ALA A N 1
ATOM 1314 C CA . ALA A 1 180 ? 18.063 -12.040 -6.871 1.00 74.62 180 ALA A CA 1
ATOM 1315 C C . ALA A 1 180 ? 16.980 -11.864 -5.798 1.00 74.62 180 ALA A C 1
ATOM 1317 O O . ALA A 1 180 ? 15.781 -11.928 -6.077 1.00 74.62 180 ALA A O 1
ATOM 1318 N N . ALA A 1 181 ? 17.422 -11.656 -4.561 1.00 72.62 181 ALA A N 1
ATOM 1319 C CA . ALA A 1 181 ? 16.549 -11.358 -3.426 1.00 72.62 181 ALA A CA 1
ATOM 1320 C C . ALA A 1 181 ? 16.508 -9.851 -3.127 1.00 72.62 181 ALA A C 1
ATOM 1322 O O . ALA A 1 181 ? 15.569 -9.372 -2.499 1.00 72.62 181 ALA A O 1
ATOM 1323 N N . ILE A 1 182 ? 17.496 -9.104 -3.635 1.00 68.06 182 ILE A N 1
ATOM 1324 C CA . ILE A 1 182 ? 17.538 -7.644 -3.623 1.00 68.06 182 ILE A CA 1
ATOM 1325 C C . ILE A 1 182 ? 17.854 -7.151 -5.035 1.00 68.06 182 ILE A C 1
ATOM 1327 O O . ILE A 1 182 ? 18.710 -7.702 -5.731 1.00 68.06 182 ILE A O 1
ATOM 1331 N N . GLN A 1 183 ? 17.170 -6.083 -5.440 1.00 66.12 183 GLN A N 1
ATOM 1332 C CA . GLN A 1 183 ? 17.390 -5.408 -6.711 1.00 66.12 183 GLN A CA 1
ATOM 1333 C C . GLN A 1 183 ? 18.832 -4.881 -6.819 1.00 66.12 183 GLN A C 1
ATOM 1335 O O . GLN A 1 183 ? 19.291 -4.155 -5.939 1.00 66.12 183 GLN A O 1
ATOM 1340 N N . ALA A 1 184 ? 19.523 -5.190 -7.922 1.00 58.31 184 ALA A N 1
ATOM 1341 C CA . ALA A 1 184 ? 20.850 -4.658 -8.224 1.00 58.31 184 ALA A CA 1
ATOM 1342 C C . ALA A 1 184 ? 20.797 -3.129 -8.334 1.00 58.31 184 ALA A C 1
ATOM 1344 O O . ALA A 1 184 ? 20.332 -2.551 -9.322 1.00 58.31 184 ALA A O 1
ATOM 1345 N N . VAL A 1 185 ? 21.285 -2.472 -7.290 1.00 56.62 185 VAL A N 1
ATOM 1346 C CA . VAL A 1 185 ? 21.561 -1.042 -7.261 1.00 56.62 185 VAL A CA 1
ATOM 1347 C C . VAL A 1 185 ? 23.074 -0.934 -7.175 1.00 56.62 185 VAL A C 1
ATOM 1349 O O . VAL A 1 185 ? 23.679 -1.431 -6.229 1.00 56.62 185 VAL A O 1
ATOM 1352 N N . THR A 1 186 ? 23.721 -0.309 -8.161 1.00 52.28 186 THR A N 1
ATOM 1353 C CA . THR A 1 186 ? 25.137 0.026 -7.966 1.00 52.28 186 THR A CA 1
ATOM 1354 C C . THR A 1 186 ? 25.206 1.012 -6.815 1.00 52.28 186 THR A C 1
ATOM 1356 O O . THR A 1 186 ? 24.438 1.975 -6.802 1.00 52.28 186 THR A O 1
ATOM 1359 N N . ALA A 1 187 ? 26.092 0.739 -5.851 1.00 46.88 187 ALA A N 1
ATOM 1360 C CA . ALA A 1 187 ? 26.337 1.575 -4.686 1.00 46.88 187 ALA A CA 1
ATOM 1361 C C . ALA A 1 187 ? 26.162 3.055 -5.038 1.00 46.88 187 ALA A C 1
ATOM 1363 O O . ALA A 1 187 ? 26.806 3.567 -5.953 1.00 46.88 187 ALA A O 1
ATOM 1364 N N . ILE A 1 188 ? 25.249 3.696 -4.312 1.00 55.66 188 ILE A N 1
ATOM 1365 C CA . ILE A 1 188 ? 24.773 5.059 -4.502 1.00 55.66 188 ILE A CA 1
ATOM 1366 C C . ILE A 1 188 ? 25.904 6.027 -4.092 1.00 55.66 188 ILE A C 1
ATOM 1368 O O . ILE A 1 188 ? 25.841 6.717 -3.079 1.00 55.66 188 ILE A O 1
ATOM 1372 N N . SER A 1 189 ? 27.029 5.993 -4.806 1.00 55.97 189 SER A N 1
ATOM 1373 C CA . SER A 1 189 ? 28.148 6.907 -4.618 1.00 55.97 189 SER A CA 1
ATOM 1374 C C . SER A 1 189 ? 27.979 8.060 -5.587 1.00 55.97 189 SER A C 1
ATOM 1376 O O . SER A 1 189 ? 27.969 7.849 -6.796 1.00 55.97 189 SER A O 1
ATOM 1378 N N . GLY A 1 190 ? 27.836 9.265 -5.049 1.00 68.62 190 GLY A N 1
ATOM 1379 C CA . GLY A 1 190 ? 27.620 10.458 -5.851 1.00 68.62 190 GLY A CA 1
ATOM 1380 C C . GLY A 1 190 ? 26.831 11.522 -5.101 1.00 68.62 190 GLY A C 1
ATOM 1381 O O . GLY A 1 190 ? 26.375 11.305 -3.975 1.00 68.62 190 GLY A O 1
ATOM 1382 N N . THR A 1 191 ? 26.672 12.680 -5.725 1.00 78.62 191 THR A N 1
ATOM 1383 C CA . THR A 1 191 ? 25.869 13.790 -5.202 1.00 78.62 191 THR A CA 1
ATOM 1384 C C . THR A 1 191 ? 24.961 14.331 -6.295 1.00 78.62 191 THR A C 1
ATOM 1386 O O . THR A 1 191 ? 25.442 14.676 -7.371 1.00 78.62 191 THR A O 1
ATOM 1389 N N . GLY A 1 192 ? 23.669 14.445 -6.002 1.00 85.12 192 GLY A N 1
ATOM 1390 C CA . GLY A 1 192 ? 22.686 15.111 -6.853 1.00 85.12 192 GLY A CA 1
ATOM 1391 C C . GLY A 1 192 ? 22.262 16.462 -6.293 1.00 85.12 192 GLY A C 1
ATOM 1392 O O . GLY A 1 192 ? 22.882 16.993 -5.365 1.00 85.12 192 GLY A O 1
ATOM 1393 N N . SER A 1 193 ? 21.221 17.063 -6.867 1.00 90.00 193 SER A N 1
ATOM 1394 C CA . SER A 1 193 ? 20.676 18.331 -6.372 1.00 90.00 193 SER A CA 1
ATOM 1395 C C . SER A 1 193 ? 19.157 18.387 -6.472 1.00 90.00 193 SER A C 1
ATOM 1397 O O . SER A 1 193 ? 18.595 18.068 -7.513 1.00 90.00 193 SER A O 1
ATOM 1399 N N . LEU A 1 194 ? 18.507 18.830 -5.392 1.00 93.88 194 LEU A N 1
ATOM 1400 C CA . LEU A 1 194 ? 17.084 19.156 -5.381 1.00 93.88 194 LEU A CA 1
ATOM 1401 C C . LEU A 1 194 ? 16.876 20.666 -5.441 1.00 93.88 194 LEU A C 1
ATOM 1403 O O . LEU A 1 194 ? 17.461 21.419 -4.647 1.00 93.88 194 LEU A O 1
ATOM 1407 N N . SER A 1 195 ? 15.960 21.081 -6.310 1.00 94.81 195 SER A N 1
ATOM 1408 C CA . SER A 1 195 ? 15.396 22.423 -6.329 1.00 94.81 195 SER A CA 1
ATOM 1409 C C . SER A 1 195 ? 13.931 22.419 -5.899 1.00 94.81 195 SER A C 1
ATOM 1411 O O . SER A 1 195 ? 13.180 21.458 -6.080 1.00 94.81 195 SER A O 1
ATOM 1413 N N . PHE A 1 196 ? 13.526 23.529 -5.287 1.00 97.06 196 PHE A N 1
ATOM 1414 C CA . PHE A 1 196 ? 12.218 23.696 -4.667 1.00 97.06 196 PHE A CA 1
ATOM 1415 C C . PHE A 1 196 ? 11.567 24.957 -5.219 1.00 97.06 196 PHE A C 1
ATOM 1417 O O . PHE A 1 196 ? 12.159 26.036 -5.184 1.00 97.06 196 PHE A O 1
ATOM 1424 N N . THR A 1 197 ? 10.345 24.827 -5.726 1.00 96.88 197 THR A N 1
ATOM 1425 C CA . THR A 1 197 ? 9.580 25.932 -6.307 1.00 96.88 197 THR A CA 1
ATOM 1426 C C . THR A 1 197 ? 8.174 25.950 -5.727 1.00 96.88 197 THR A C 1
ATOM 1428 O O . THR A 1 197 ? 7.408 25.006 -5.897 1.00 96.88 197 THR A O 1
ATOM 1431 N N . TRP A 1 198 ? 7.800 27.049 -5.078 1.00 97.06 198 TRP A N 1
ATOM 1432 C CA . TRP A 1 198 ? 6.423 27.260 -4.638 1.00 97.06 198 TRP A CA 1
ATOM 1433 C C . TRP A 1 198 ? 5.549 27.647 -5.831 1.00 97.06 198 TRP A C 1
ATOM 1435 O O . TRP A 1 198 ? 5.711 28.730 -6.394 1.00 97.06 198 TRP A O 1
ATOM 1445 N N . LEU A 1 199 ? 4.616 26.770 -6.206 1.00 95.69 199 LEU A N 1
ATOM 1446 C CA . LEU A 1 199 ? 3.589 27.084 -7.206 1.00 95.69 199 LEU A CA 1
ATOM 1447 C C . LEU A 1 199 ? 2.546 28.038 -6.610 1.00 95.69 199 LEU A C 1
ATOM 1449 O O . LEU A 1 199 ? 2.045 28.938 -7.282 1.00 95.69 199 LEU A O 1
ATOM 1453 N N . SER A 1 200 ? 2.280 27.865 -5.315 1.00 95.19 200 SER A N 1
ATOM 1454 C CA . SER A 1 200 ? 1.483 28.744 -4.467 1.00 95.19 200 SER A CA 1
ATOM 1455 C C . SER A 1 200 ? 1.925 28.536 -3.022 1.00 95.19 200 SER A C 1
ATOM 1457 O O . SER A 1 200 ? 2.075 27.399 -2.597 1.00 95.19 200 SER A O 1
ATOM 1459 N N . VAL A 1 201 ? 2.131 29.603 -2.247 1.00 92.31 201 VAL A N 1
ATOM 1460 C CA . VAL A 1 201 ? 2.524 29.488 -0.824 1.00 92.31 201 VAL A CA 1
ATOM 1461 C C . VAL A 1 201 ? 1.311 29.194 0.079 1.00 92.31 201 VAL A C 1
ATOM 1463 O O . VAL A 1 201 ? 1.479 28.892 1.254 1.00 92.31 201 VAL A O 1
ATOM 1466 N N . GLY A 1 202 ? 0.092 29.227 -0.471 1.00 90.94 202 GLY A N 1
ATOM 1467 C CA . GLY A 1 202 ? -1.147 29.075 0.290 1.00 90.94 202 GLY A CA 1
ATOM 1468 C C . GLY A 1 202 ? -1.557 30.351 1.025 1.00 90.94 202 GLY A C 1
ATOM 1469 O O . GLY A 1 202 ? -0.831 31.351 1.045 1.00 90.94 202 GLY A O 1
ATOM 1470 N N . ASP A 1 203 ? -2.751 30.322 1.614 1.00 89.88 203 ASP A N 1
ATOM 1471 C CA . ASP A 1 203 ? -3.381 31.508 2.212 1.00 89.88 203 ASP A CA 1
ATOM 1472 C C . ASP A 1 203 ? -2.731 31.954 3.539 1.00 89.88 203 ASP A C 1
ATOM 1474 O O . ASP A 1 203 ? -2.806 33.130 3.910 1.00 89.88 203 ASP A O 1
ATOM 1478 N N . TYR A 1 204 ? -2.040 31.046 4.235 1.00 92.31 204 TYR A N 1
ATOM 1479 C CA . TYR A 1 204 ? -1.534 31.262 5.594 1.00 92.31 204 TYR A CA 1
ATOM 1480 C C . TYR A 1 204 ? -0.083 30.787 5.766 1.00 92.31 204 TYR A C 1
ATOM 1482 O O . TYR A 1 204 ? 0.246 29.998 6.641 1.00 92.31 204 TYR A O 1
ATOM 1490 N N . ALA A 1 205 ? 0.837 31.345 4.979 1.00 92.19 205 ALA A N 1
ATOM 1491 C CA . ALA A 1 205 ? 2.266 30.996 4.977 1.00 92.19 205 ALA A CA 1
ATOM 1492 C C . ALA A 1 205 ? 2.936 30.835 6.368 1.00 92.19 205 ALA A C 1
ATOM 1494 O O . ALA A 1 205 ? 3.873 30.059 6.517 1.00 92.19 205 ALA A O 1
ATOM 1495 N N . SER A 1 206 ? 2.487 31.558 7.401 1.00 93.25 206 SER A N 1
ATOM 1496 C CA . SER A 1 206 ? 3.069 31.481 8.750 1.00 93.25 206 SER A CA 1
ATOM 1497 C C . SER A 1 206 ? 2.824 30.164 9.492 1.00 93.25 206 SER A C 1
ATOM 1499 O O . SER A 1 206 ? 3.511 29.912 10.479 1.00 93.25 206 SER A O 1
ATOM 1501 N N . GLU A 1 207 ? 1.837 29.365 9.084 1.00 94.62 207 GLU A N 1
ATOM 1502 C CA . GLU A 1 207 ? 1.534 28.070 9.716 1.00 94.62 207 GLU A CA 1
ATOM 1503 C C . GLU A 1 207 ? 2.188 26.880 9.003 1.00 94.62 207 GLU A C 1
ATOM 1505 O O . GLU A 1 207 ? 2.229 25.777 9.555 1.00 94.62 207 GLU A O 1
ATOM 1510 N N . ILE A 1 208 ? 2.742 27.144 7.815 1.00 96.94 208 ILE A N 1
ATOM 1511 C CA . ILE A 1 208 ? 3.292 26.171 6.882 1.00 96.94 208 ILE A CA 1
ATOM 1512 C C . ILE A 1 208 ? 4.803 26.040 7.093 1.00 96.94 208 ILE A C 1
ATOM 1514 O O . ILE A 1 208 ? 5.560 27.015 7.065 1.00 96.94 208 ILE A O 1
ATOM 1518 N N . SER A 1 209 ? 5.263 24.802 7.250 1.00 97.38 209 SER A N 1
ATOM 1519 C CA . SER A 1 209 ? 6.688 24.461 7.218 1.00 97.38 209 SER A CA 1
ATOM 1520 C C . SER A 1 209 ? 6.897 23.124 6.526 1.00 97.38 209 SER A C 1
ATOM 1522 O O . SER A 1 209 ? 5.967 22.333 6.389 1.00 97.38 209 SER A O 1
ATOM 1524 N N . TRP A 1 210 ? 8.110 22.860 6.066 1.00 97.69 210 TRP A N 1
ATOM 1525 C CA . TRP A 1 210 ? 8.447 21.599 5.414 1.00 97.69 210 TRP A CA 1
ATOM 1526 C C . TRP A 1 210 ? 9.857 21.173 5.789 1.00 97.69 210 TRP A C 1
ATOM 1528 O O . TRP A 1 210 ? 10.666 21.994 6.213 1.00 97.69 210 TRP A O 1
ATOM 1538 N N . ALA A 1 211 ? 10.151 19.884 5.693 1.00 96.50 211 ALA A N 1
ATOM 1539 C CA . ALA A 1 211 ? 11.444 19.346 6.068 1.00 96.50 211 ALA A CA 1
ATOM 1540 C C . ALA A 1 211 ? 11.947 18.317 5.068 1.00 96.50 211 ALA A C 1
ATOM 1542 O O . ALA A 1 211 ? 11.174 17.542 4.507 1.00 96.50 211 ALA A O 1
ATOM 1543 N N . VAL A 1 212 ? 13.263 18.297 4.914 1.00 94.75 212 VAL A N 1
ATOM 1544 C CA . VAL A 1 212 ? 14.015 17.284 4.179 1.00 94.75 212 VAL A CA 1
ATOM 1545 C C . VAL A 1 212 ? 15.263 16.968 4.992 1.00 94.75 212 VAL A C 1
ATOM 1547 O O . VAL A 1 212 ? 15.906 17.872 5.527 1.00 94.75 212 VAL A O 1
ATOM 1550 N N . ASP A 1 213 ? 15.544 15.676 5.162 1.00 84.88 213 ASP A N 1
ATOM 1551 C CA . ASP A 1 213 ? 16.687 15.174 5.939 1.00 84.88 213 ASP A CA 1
ATOM 1552 C C . ASP A 1 213 ? 16.797 15.792 7.353 1.00 84.88 213 ASP A C 1
ATOM 1554 O O . ASP A 1 213 ? 17.837 16.273 7.800 1.00 84.88 213 ASP A O 1
ATOM 1558 N N . GLY A 1 214 ? 15.657 15.889 8.047 1.00 80.62 214 GLY A N 1
ATOM 1559 C CA . GLY A 1 214 ? 15.577 16.447 9.402 1.00 80.62 214 GLY A CA 1
ATOM 1560 C C . GLY A 1 214 ? 15.781 17.966 9.513 1.00 80.62 214 GLY A C 1
ATOM 1561 O O . GLY A 1 214 ? 15.640 18.507 10.610 1.00 80.62 214 GLY A O 1
ATOM 1562 N N . THR A 1 215 ? 16.059 18.673 8.413 1.00 92.38 215 THR A N 1
ATOM 1563 C CA . THR A 1 215 ? 16.164 20.140 8.385 1.00 92.38 215 THR A CA 1
ATOM 1564 C C . THR A 1 215 ? 14.829 20.756 7.985 1.00 92.38 215 THR A C 1
ATOM 1566 O O . THR A 1 215 ? 14.267 20.391 6.955 1.00 92.38 215 THR A O 1
ATOM 1569 N N . THR A 1 216 ? 14.319 21.692 8.791 1.00 96.19 216 THR A N 1
ATOM 1570 C CA . THR A 1 216 ? 13.031 22.368 8.563 1.00 96.19 216 THR A CA 1
ATOM 1571 C C . THR A 1 216 ? 13.213 23.743 7.920 1.00 96.19 216 THR A C 1
ATOM 1573 O O . THR A 1 216 ? 14.068 24.527 8.333 1.00 96.19 216 THR A O 1
ATOM 1576 N N . TYR A 1 217 ? 12.342 24.047 6.966 1.00 97.62 217 TYR A N 1
ATOM 1577 C CA . TYR A 1 217 ? 12.248 25.283 6.203 1.00 97.62 217 TYR A CA 1
ATOM 1578 C C . TYR A 1 217 ? 10.845 25.884 6.348 1.00 97.62 217 TYR A C 1
ATOM 1580 O O . TYR A 1 217 ? 9.864 25.173 6.595 1.00 97.62 217 TYR A O 1
ATOM 1588 N N . ALA A 1 218 ? 10.744 27.203 6.209 1.00 97.12 218 ALA A N 1
ATOM 1589 C CA . ALA A 1 218 ? 9.478 27.919 6.260 1.00 97.12 218 ALA A CA 1
ATOM 1590 C C . ALA A 1 218 ? 8.800 27.963 4.882 1.00 97.12 218 ALA A C 1
ATOM 1592 O O . ALA A 1 218 ? 9.407 27.712 3.834 1.00 97.12 218 ALA A O 1
ATOM 1593 N N . ALA A 1 219 ? 7.517 28.310 4.873 1.00 96.31 219 ALA A N 1
ATOM 1594 C CA . ALA A 1 219 ? 6.798 28.593 3.641 1.00 96.31 219 ALA A CA 1
ATOM 1595 C C . ALA A 1 219 ? 7.478 29.711 2.833 1.00 96.31 219 ALA A C 1
ATOM 1597 O O . ALA A 1 219 ? 7.843 30.757 3.374 1.00 96.31 219 ALA A O 1
ATOM 1598 N N . GLY A 1 220 ? 7.629 29.498 1.527 1.00 93.75 220 GLY A N 1
ATOM 1599 C CA . GLY A 1 220 ? 8.326 30.419 0.627 1.00 93.75 220 GLY A CA 1
ATOM 1600 C C . GLY A 1 220 ? 9.842 30.213 0.537 1.00 93.75 220 GLY A C 1
ATOM 1601 O O . GLY A 1 220 ? 10.450 30.750 -0.388 1.00 93.75 220 GLY A O 1
ATOM 1602 N N . ASP A 1 221 ? 10.454 29.417 1.421 1.00 96.75 221 ASP A N 1
ATOM 1603 C CA . ASP A 1 221 ? 11.871 29.069 1.292 1.00 96.75 221 ASP A CA 1
ATOM 1604 C C . ASP A 1 221 ? 12.093 28.170 0.065 1.00 96.75 221 ASP A C 1
ATOM 1606 O O . ASP A 1 221 ? 11.350 27.213 -0.165 1.00 96.75 221 ASP A O 1
ATOM 1610 N N . THR A 1 222 ? 13.137 28.476 -0.709 1.00 95.56 222 THR A N 1
ATOM 1611 C CA . THR A 1 222 ? 13.553 27.731 -1.910 1.00 95.56 222 THR A CA 1
ATOM 1612 C C . THR A 1 222 ? 15.055 27.426 -1.845 1.00 95.56 222 THR A C 1
ATOM 1614 O O . THR A 1 222 ? 15.845 28.026 -2.584 1.00 95.56 222 THR A O 1
ATOM 1617 N N . PRO A 1 223 ? 15.503 26.581 -0.899 1.00 94.25 223 PRO A N 1
ATOM 1618 C CA . PRO A 1 223 ? 16.907 26.208 -0.822 1.00 94.25 223 PRO A CA 1
ATOM 1619 C C . PRO A 1 223 ? 17.290 25.393 -2.063 1.00 94.25 223 PRO A C 1
ATOM 1621 O O . PRO A 1 223 ? 16.462 24.690 -2.625 1.00 94.25 223 PRO A O 1
ATOM 1624 N N . ALA A 1 224 ? 18.547 25.468 -2.484 1.00 87.81 224 ALA A N 1
ATOM 1625 C CA . ALA A 1 224 ? 19.114 24.481 -3.398 1.00 87.81 224 ALA A CA 1
ATOM 1626 C C . ALA A 1 224 ? 19.909 23.494 -2.546 1.00 87.81 224 ALA A C 1
ATOM 1628 O O . ALA A 1 224 ? 20.802 23.917 -1.803 1.00 87.81 224 ALA A O 1
ATOM 1629 N N . LEU A 1 225 ? 19.557 22.211 -2.599 1.00 92.44 225 LEU A N 1
ATOM 1630 C CA . LEU A 1 225 ? 20.159 21.195 -1.741 1.00 92.44 225 LEU A CA 1
ATOM 1631 C C . LEU A 1 225 ? 20.989 20.235 -2.570 1.00 92.44 225 LEU A C 1
ATOM 1633 O O . LEU A 1 225 ? 20.444 19.493 -3.375 1.00 92.44 225 LEU A O 1
ATOM 1637 N N . THR A 1 226 ? 22.298 20.222 -2.333 1.00 90.94 226 THR A N 1
ATOM 1638 C CA . THR A 1 226 ? 23.172 19.156 -2.822 1.00 90.94 226 THR A CA 1
ATOM 1639 C C . THR A 1 226 ? 23.146 18.027 -1.807 1.00 90.94 226 THR A C 1
ATOM 1641 O O . THR A 1 226 ? 23.623 18.188 -0.682 1.00 90.94 226 THR A O 1
ATOM 1644 N N . LEU A 1 227 ? 22.564 16.904 -2.203 1.00 88.12 227 LEU A N 1
ATOM 1645 C CA . LEU A 1 227 ? 22.365 15.739 -1.353 1.00 88.12 227 LEU A CA 1
ATOM 1646 C C . LEU A 1 227 ? 23.121 14.553 -1.957 1.00 88.12 227 LEU A C 1
ATOM 1648 O O . LEU A 1 227 ? 23.289 14.501 -3.181 1.00 88.12 227 LEU A O 1
ATOM 1652 N N . PRO A 1 228 ? 23.606 13.605 -1.138 1.00 84.81 228 PRO A N 1
ATOM 1653 C CA . PRO A 1 228 ? 23.970 12.292 -1.645 1.00 84.81 228 PRO A CA 1
ATOM 1654 C C . PRO A 1 228 ? 22.860 11.737 -2.535 1.00 84.81 228 PRO A C 1
ATOM 1656 O O . PRO A 1 228 ? 21.682 12.022 -2.329 1.00 84.81 228 PRO A O 1
ATOM 1659 N N . VAL A 1 229 ? 23.238 10.960 -3.542 1.00 79.31 229 VAL A N 1
ATOM 1660 C CA . VAL A 1 229 ? 22.245 10.200 -4.298 1.00 79.31 229 VAL A CA 1
ATOM 1661 C C . VAL A 1 229 ? 21.443 9.284 -3.357 1.00 79.31 229 VAL A C 1
ATOM 1663 O O . VAL A 1 229 ? 21.967 8.809 -2.347 1.00 79.31 229 VAL A O 1
ATOM 1666 N N . GLY A 1 230 ? 20.163 9.070 -3.657 1.00 78.19 230 GLY A N 1
ATOM 1667 C CA . GLY A 1 230 ? 19.260 8.265 -2.825 1.00 78.19 230 GLY A CA 1
ATOM 1668 C C . GLY A 1 230 ? 17.837 8.815 -2.752 1.00 78.19 230 GLY A C 1
ATOM 1669 O O . GLY A 1 230 ? 17.535 9.868 -3.310 1.00 78.19 230 GLY A O 1
ATOM 1670 N N . THR A 1 231 ? 16.954 8.101 -2.056 1.00 85.56 231 THR A N 1
ATOM 1671 C CA . THR A 1 231 ? 15.545 8.486 -1.891 1.00 85.56 231 THR A CA 1
ATOM 1672 C C . THR A 1 231 ? 15.355 9.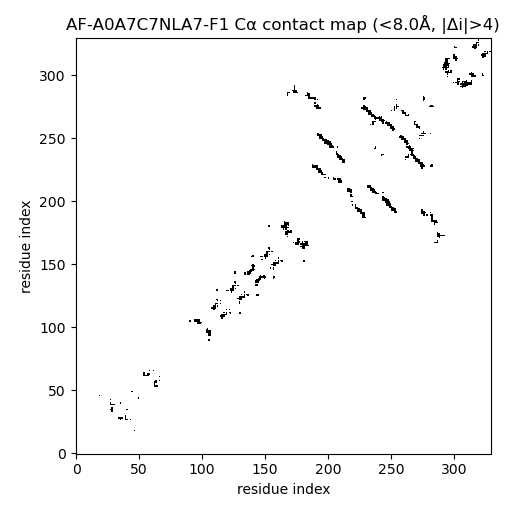359 -0.656 1.00 85.56 231 THR A C 1
ATOM 1674 O O . THR A 1 231 ? 15.696 8.968 0.461 1.00 85.56 231 THR A O 1
ATOM 1677 N N . TYR A 1 232 ? 14.740 10.525 -0.838 1.00 87.62 232 TYR A N 1
ATOM 1678 C CA . TYR A 1 232 ? 14.453 11.477 0.229 1.00 87.62 232 TYR A CA 1
ATOM 1679 C C . TYR A 1 232 ? 12.955 11.612 0.441 1.00 87.62 232 TYR A C 1
ATOM 1681 O O . TYR A 1 232 ? 12.179 11.723 -0.505 1.00 87.62 232 TYR A O 1
ATOM 1689 N N . THR A 1 233 ? 12.550 11.643 1.710 1.00 93.06 233 THR A N 1
ATOM 1690 C CA . THR A 1 233 ? 11.180 11.982 2.099 1.00 93.06 233 THR A CA 1
ATOM 1691 C C . THR A 1 233 ? 11.111 13.460 2.449 1.00 93.06 233 THR A C 1
ATOM 1693 O O . THR A 1 233 ? 11.852 13.935 3.313 1.00 93.06 233 THR A O 1
ATOM 1696 N N . ILE A 1 234 ? 10.211 14.177 1.782 1.00 96.06 234 ILE A N 1
ATOM 1697 C CA . ILE A 1 234 ? 9.901 15.573 2.059 1.00 96.06 234 ILE A CA 1
ATOM 1698 C C . ILE A 1 234 ? 8.578 15.593 2.803 1.00 96.06 234 ILE A C 1
ATOM 1700 O O . ILE A 1 234 ? 7.555 15.158 2.273 1.00 96.06 234 ILE A O 1
ATOM 1704 N N . THR A 1 235 ? 8.600 16.115 4.024 1.00 97.06 235 THR A N 1
ATOM 1705 C CA . THR A 1 235 ? 7.417 16.181 4.884 1.00 97.06 235 THR A CA 1
ATOM 1706 C C . THR A 1 235 ? 6.989 17.623 5.057 1.00 97.06 235 THR A C 1
ATOM 1708 O O . THR A 1 235 ? 7.769 18.456 5.509 1.00 97.06 235 THR A O 1
ATOM 1711 N N . GLY A 1 236 ? 5.741 17.913 4.717 1.00 97.38 236 GLY A N 1
ATOM 1712 C CA . GLY A 1 236 ? 5.082 19.177 4.997 1.00 97.38 236 GLY A CA 1
ATOM 1713 C C . GLY A 1 236 ? 4.312 19.116 6.310 1.00 97.38 236 GLY A C 1
ATOM 1714 O O . GLY A 1 236 ? 3.740 18.080 6.651 1.00 97.38 236 GLY A O 1
ATOM 1715 N N . TYR A 1 237 ? 4.279 20.234 7.022 1.00 97.31 237 TYR A N 1
ATOM 1716 C CA . TYR A 1 237 ? 3.594 20.405 8.295 1.00 97.31 237 TYR A CA 1
ATOM 1717 C C . TYR A 1 237 ? 2.696 21.632 8.261 1.00 97.31 237 TYR A C 1
ATOM 1719 O O . TYR A 1 237 ? 3.020 22.645 7.633 1.00 97.31 237 TYR A O 1
ATOM 1727 N N . ASP A 1 238 ? 1.599 21.528 8.995 1.00 97.44 238 ASP A N 1
ATOM 1728 C CA . ASP A 1 238 ? 0.630 22.582 9.221 1.00 97.44 238 ASP A CA 1
ATOM 1729 C C . ASP A 1 238 ? 0.322 22.686 10.720 1.00 97.44 238 ASP A C 1
ATOM 1731 O O . ASP A 1 238 ? -0.047 21.701 11.369 1.00 97.44 238 ASP A O 1
ATOM 1735 N N . SER A 1 239 ? 0.509 23.877 11.289 1.00 96.06 239 SER A N 1
ATOM 1736 C CA . SER A 1 239 ? 0.413 24.073 12.741 1.00 96.06 239 SER A CA 1
ATOM 1737 C C . SER A 1 239 ? -1.022 24.047 13.287 1.00 96.06 239 SER A C 1
ATOM 1739 O O . SER A 1 239 ? -1.191 23.860 14.494 1.00 96.06 239 SER A O 1
ATOM 1741 N N . TYR A 1 240 ? -2.042 24.235 12.443 1.00 94.44 240 TYR A N 1
ATOM 1742 C CA . TYR A 1 240 ? -3.456 24.243 12.844 1.00 94.44 240 TYR A CA 1
ATOM 1743 C C . TYR A 1 240 ? -4.212 22.986 12.406 1.00 94.44 240 TYR A C 1
ATOM 1745 O O . TYR A 1 240 ? -5.262 22.671 12.970 1.00 94.44 240 TYR A O 1
ATOM 1753 N N . GLY A 1 241 ? -3.623 22.197 11.513 1.00 94.00 241 GLY A N 1
ATOM 1754 C CA . GLY A 1 241 ? -4.075 20.857 11.178 1.00 94.00 241 GLY A CA 1
ATOM 1755 C C . GLY A 1 241 ? -5.198 20.791 10.156 1.00 94.00 241 GLY A C 1
ATOM 1756 O O . GLY A 1 241 ? -5.763 19.715 9.966 1.00 94.00 241 GLY A O 1
ATOM 1757 N N . ASP A 1 242 ? -5.514 21.900 9.501 1.00 93.62 242 ASP A N 1
ATOM 1758 C CA . ASP A 1 242 ? -6.479 22.002 8.408 1.00 93.62 242 ASP A CA 1
ATOM 1759 C C . ASP A 1 242 ? -5.817 21.976 7.020 1.00 93.62 242 ASP A C 1
ATOM 1761 O O . ASP A 1 242 ? -6.500 21.774 6.014 1.00 93.62 242 ASP A O 1
ATOM 1765 N N . GLY A 1 243 ? -4.485 22.049 6.976 1.00 95.31 243 GLY A N 1
ATOM 1766 C CA . GLY A 1 243 ? -3.677 21.909 5.770 1.00 95.31 243 GLY A CA 1
ATOM 1767 C C . GLY A 1 243 ? -3.356 23.244 5.110 1.00 95.31 243 GLY A C 1
ATOM 1768 O O . GLY A 1 243 ? -3.844 24.296 5.490 1.00 95.31 243 GLY A O 1
ATOM 1769 N N . TRP A 1 244 ? -2.560 23.203 4.045 1.00 96.75 244 TRP A N 1
ATOM 1770 C CA . TRP A 1 244 ? -1.914 24.397 3.489 1.00 96.75 244 TRP A CA 1
ATOM 1771 C C . TRP A 1 244 ? -2.836 25.344 2.713 1.00 96.75 244 TRP A C 1
ATOM 1773 O O . TRP A 1 244 ? -2.351 26.315 2.132 1.00 96.75 244 TRP A O 1
ATOM 1783 N N . ASN A 1 245 ? -4.143 25.064 2.648 1.00 94.25 245 ASN A N 1
ATOM 1784 C CA . ASN A 1 245 ? -5.146 25.955 2.058 1.00 94.25 245 ASN A CA 1
ATOM 1785 C C . ASN A 1 245 ? -4.734 26.493 0.666 1.00 94.25 245 ASN A C 1
ATOM 1787 O O . ASN A 1 245 ? -4.685 27.697 0.423 1.00 94.25 245 ASN A O 1
ATOM 1791 N N . GLY A 1 246 ? -4.373 25.582 -0.248 1.00 92.56 246 GLY A N 1
ATOM 1792 C CA . GLY A 1 246 ? -3.901 25.919 -1.600 1.00 92.56 246 GLY A CA 1
ATOM 1793 C C . GLY A 1 246 ? -2.393 26.165 -1.719 1.00 92.56 246 GLY A C 1
ATOM 1794 O O . GLY A 1 246 ? -1.937 26.651 -2.755 1.00 92.56 246 GLY A O 1
ATOM 1795 N N . GLY A 1 247 ? -1.616 25.863 -0.676 1.00 95.81 247 GLY A N 1
ATOM 1796 C CA . GLY A 1 247 ? -0.160 25.783 -0.754 1.0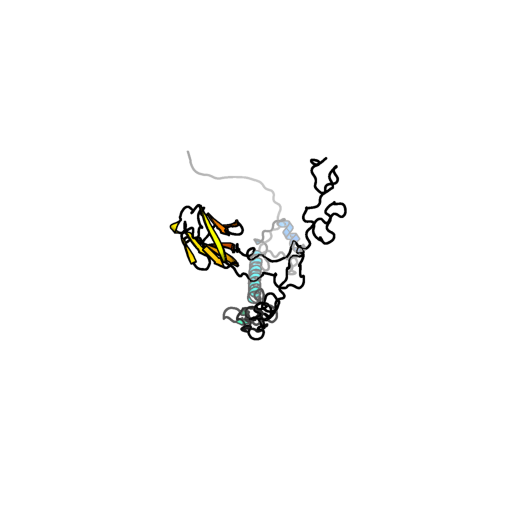0 95.81 247 GLY A CA 1
ATOM 1797 C C . GLY A 1 247 ? 0.303 24.536 -1.510 1.00 95.81 247 GLY A C 1
ATOM 1798 O O . GLY A 1 247 ? -0.142 23.425 -1.225 1.00 95.81 247 GLY A O 1
ATOM 1799 N N . GLU A 1 248 ? 1.209 24.731 -2.463 1.00 97.19 248 GLU A N 1
ATOM 1800 C CA . GLU A 1 248 ? 1.748 23.703 -3.352 1.00 97.19 248 GLU A CA 1
ATOM 1801 C C . GLU A 1 248 ? 3.253 23.924 -3.547 1.00 97.19 248 GLU A C 1
ATOM 1803 O O . GLU A 1 248 ? 3.688 24.955 -4.081 1.00 97.19 248 GLU A O 1
ATOM 1808 N N . LEU A 1 249 ? 4.049 22.937 -3.133 1.00 97.88 249 LEU A N 1
ATOM 1809 C CA . LEU A 1 249 ? 5.502 22.939 -3.281 1.00 97.88 249 LEU A CA 1
ATOM 1810 C C . LEU A 1 249 ? 5.910 21.917 -4.342 1.00 97.88 249 LEU A C 1
ATOM 1812 O O . LEU A 1 249 ? 5.696 20.722 -4.163 1.00 97.88 249 LEU A O 1
ATOM 1816 N N . LEU A 1 250 ? 6.504 22.377 -5.441 1.00 96.94 250 LEU A N 1
ATOM 1817 C CA . LEU A 1 250 ? 7.111 21.526 -6.459 1.00 96.94 250 LEU A CA 1
ATOM 1818 C C . LEU A 1 250 ? 8.566 21.245 -6.080 1.00 96.94 250 LEU A C 1
ATOM 1820 O O . LEU A 1 250 ? 9.361 22.173 -5.930 1.00 96.94 250 LEU A O 1
ATOM 1824 N N . ILE A 1 251 ? 8.909 19.970 -5.959 1.00 97.31 251 ILE A N 1
ATOM 1825 C CA . ILE A 1 251 ? 10.267 19.485 -5.724 1.00 97.31 251 ILE A CA 1
ATOM 1826 C C . ILE A 1 251 ? 10.755 18.855 -7.021 1.00 97.31 251 ILE A C 1
ATOM 1828 O O . ILE A 1 251 ? 10.037 18.050 -7.612 1.00 97.31 251 ILE A O 1
ATOM 1832 N N . THR A 1 252 ? 11.942 19.241 -7.478 1.00 93.81 252 THR A N 1
ATOM 1833 C CA . THR A 1 252 ? 12.548 18.734 -8.714 1.00 93.81 252 THR A CA 1
ATOM 1834 C C . THR A 1 252 ? 13.947 18.223 -8.417 1.00 93.81 252 THR A C 1
ATOM 1836 O O . THR A 1 252 ? 14.730 18.915 -7.772 1.00 93.81 252 THR A O 1
ATOM 1839 N N . ASP A 1 253 ? 14.257 17.023 -8.894 1.00 91.56 253 ASP A N 1
ATOM 1840 C CA . ASP A 1 253 ? 15.637 16.568 -9.013 1.00 91.56 253 ASP A CA 1
ATOM 1841 C C . ASP A 1 253 ? 16.249 17.224 -10.251 1.00 91.56 253 ASP A C 1
ATOM 1843 O O . ASP A 1 253 ? 15.832 16.958 -11.380 1.00 91.56 253 ASP A O 1
ATOM 1847 N N . ASP A 1 254 ? 17.212 18.121 -10.041 1.00 87.88 254 ASP A N 1
ATOM 1848 C CA . ASP A 1 254 ? 17.794 18.957 -11.098 1.00 87.88 254 ASP A CA 1
ATOM 1849 C C . ASP A 1 254 ? 18.549 18.132 -12.150 1.00 87.88 254 ASP A C 1
ATOM 1851 O O . ASP A 1 254 ? 18.836 18.622 -13.245 1.00 87.88 254 ASP A O 1
ATOM 1855 N N . VAL A 1 255 ? 18.880 16.884 -11.812 1.00 82.94 255 VAL A N 1
ATOM 1856 C CA . VAL A 1 255 ? 19.623 15.962 -12.666 1.00 82.94 255 VAL A CA 1
ATOM 1857 C C . VAL A 1 255 ? 18.687 15.176 -13.578 1.00 82.94 255 VAL A C 1
ATOM 1859 O O . VAL A 1 255 ? 18.804 15.286 -14.800 1.00 82.94 255 VAL A O 1
ATOM 1862 N N . SER A 1 256 ? 17.744 14.410 -13.020 1.00 79.19 256 SER A N 1
ATOM 1863 C CA . SER A 1 256 ? 16.798 13.626 -13.827 1.00 79.19 256 SER A CA 1
ATOM 1864 C C . SER A 1 256 ? 15.677 14.472 -14.438 1.00 79.19 256 SER A C 1
ATOM 1866 O O . SER A 1 256 ? 15.050 14.060 -15.413 1.00 79.19 256 SER A O 1
ATOM 1868 N N . GLY A 1 257 ? 15.391 15.645 -13.865 1.00 80.88 257 GLY A N 1
ATOM 1869 C CA . GLY A 1 257 ? 14.220 16.457 -14.193 1.00 80.88 257 GLY A CA 1
ATOM 1870 C C . GLY A 1 257 ? 12.906 15.893 -13.642 1.00 80.88 257 GLY A C 1
ATOM 1871 O O . GLY A 1 257 ? 11.840 16.455 -13.907 1.00 80.88 257 GLY A O 1
ATOM 1872 N N . THR A 1 258 ? 12.958 14.796 -12.879 1.00 83.81 258 THR A N 1
ATOM 1873 C CA . THR A 1 258 ? 11.789 14.234 -12.198 1.00 83.81 258 THR A CA 1
ATOM 1874 C C . THR A 1 258 ? 11.282 15.230 -11.168 1.00 83.81 258 THR A C 1
ATOM 1876 O O . THR A 1 258 ? 12.064 15.836 -10.435 1.00 83.81 258 THR A O 1
ATOM 1879 N N . CYS A 1 259 ? 9.965 15.400 -11.098 1.00 90.44 259 CYS A N 1
ATOM 1880 C CA . CYS A 1 259 ? 9.354 16.325 -10.160 1.00 90.44 259 CYS A CA 1
ATOM 1881 C C . CYS A 1 259 ? 8.131 15.724 -9.468 1.00 90.44 259 CYS A C 1
ATOM 1883 O O . CYS A 1 259 ? 7.389 14.925 -10.042 1.00 90.44 259 CYS A O 1
ATOM 1885 N N . VAL A 1 260 ? 7.926 16.132 -8.218 1.00 93.62 260 VAL A N 1
ATOM 1886 C CA . VAL A 1 260 ? 6.771 15.767 -7.396 1.00 93.62 260 VAL A CA 1
ATOM 1887 C C . VAL A 1 260 ? 6.228 17.012 -6.709 1.00 93.62 260 VAL A C 1
ATOM 1889 O O . VAL A 1 260 ? 6.984 17.896 -6.308 1.00 93.62 260 VAL A O 1
ATOM 1892 N N . THR A 1 261 ? 4.907 17.102 -6.579 1.00 97.62 261 THR A N 1
ATOM 1893 C CA . THR A 1 261 ? 4.253 18.204 -5.869 1.00 97.62 261 THR A CA 1
ATOM 1894 C C . THR A 1 261 ? 3.792 17.733 -4.499 1.00 97.62 261 THR A C 1
ATOM 1896 O O . THR A 1 261 ? 3.043 16.765 -4.385 1.00 97.62 261 THR A O 1
ATOM 1899 N N . LEU A 1 262 ? 4.222 18.440 -3.459 1.00 97.19 262 LEU A N 1
ATOM 1900 C CA . LEU A 1 262 ? 3.748 18.261 -2.097 1.00 97.19 262 LEU A CA 1
ATOM 1901 C C . LEU A 1 262 ? 2.576 19.206 -1.822 1.00 97.19 262 LEU A C 1
ATOM 1903 O O . LEU A 1 262 ? 2.682 20.423 -1.991 1.00 97.19 262 LEU A O 1
ATOM 1907 N N . VAL A 1 263 ? 1.485 18.614 -1.337 1.00 96.69 263 VAL A N 1
ATOM 1908 C CA . VAL A 1 263 ? 0.303 19.298 -0.807 1.00 96.69 263 VAL A CA 1
ATOM 1909 C C . VAL A 1 263 ? -0.043 18.671 0.540 1.00 96.69 263 VAL A C 1
ATOM 1911 O O . VAL A 1 263 ? 0.032 17.450 0.704 1.00 96.69 263 VAL A O 1
ATOM 1914 N N . VAL A 1 264 ? -0.437 19.498 1.507 1.00 97.25 264 VAL A N 1
ATOM 1915 C CA . VAL A 1 264 ? -0.839 19.055 2.847 1.00 97.25 264 VAL A CA 1
ATOM 1916 C C . VAL A 1 264 ? -2.308 19.405 3.075 1.00 97.25 264 VAL A C 1
ATOM 1918 O O . VAL A 1 264 ? -2.697 20.561 2.939 1.00 97.25 264 VAL A O 1
ATOM 1921 N N . THR A 1 265 ? -3.128 18.413 3.432 1.00 93.62 265 THR A N 1
ATOM 1922 C CA . THR A 1 265 ? -4.587 18.554 3.646 1.00 93.62 265 THR A CA 1
ATOM 1923 C C . THR A 1 265 ? -5.009 18.349 5.109 1.00 93.62 265 THR A C 1
ATOM 1925 O O . THR A 1 265 ? -6.171 18.066 5.387 1.00 93.62 265 THR A O 1
ATOM 1928 N N . GLY A 1 266 ? -4.055 18.396 6.037 1.00 93.31 266 GLY A N 1
ATOM 1929 C CA . GLY A 1 266 ? -4.238 18.184 7.473 1.00 93.31 266 GLY A CA 1
ATOM 1930 C C . GLY A 1 266 ? -3.004 18.678 8.227 1.00 93.31 266 GLY A C 1
ATOM 1931 O O . GLY A 1 266 ? -2.332 19.579 7.749 1.00 93.3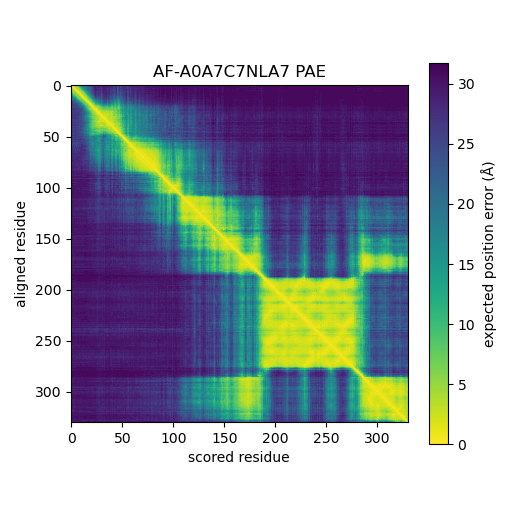1 266 GLY A O 1
ATOM 1932 N N . SER A 1 267 ? -2.639 18.075 9.360 1.00 96.25 267 SER A N 1
ATOM 1933 C CA . SER A 1 267 ? -1.443 18.500 10.122 1.00 96.25 267 SER A CA 1
ATOM 1934 C C . SER A 1 267 ? -0.105 18.173 9.460 1.00 96.25 267 SER A C 1
ATOM 1936 O O . SER A 1 267 ? 0.887 18.852 9.721 1.00 96.25 267 SER A O 1
ATOM 1938 N N . SER A 1 268 ? -0.041 17.130 8.634 1.00 97.00 268 SER A N 1
ATOM 1939 C CA . SER A 1 268 ? 1.161 16.788 7.876 1.00 97.00 268 SER A CA 1
ATOM 1940 C C . SER A 1 268 ? 0.848 15.902 6.673 1.00 97.00 268 SER A C 1
ATOM 1942 O O . SER A 1 268 ? -0.172 15.214 6.634 1.00 97.00 268 SER A O 1
ATOM 1944 N N . SER A 1 269 ? 1.732 15.935 5.679 1.00 96.81 269 SER A N 1
ATOM 1945 C CA . SER A 1 269 ? 1.748 15.024 4.529 1.00 96.81 269 SER A CA 1
ATOM 1946 C C . SER A 1 269 ? 3.184 14.879 4.038 1.00 96.81 269 SER A C 1
ATOM 1948 O O . SER A 1 269 ? 4.010 15.757 4.295 1.00 96.81 269 SER A O 1
ATOM 1950 N N . SER A 1 270 ? 3.501 13.799 3.334 1.00 95.75 270 SER A N 1
ATOM 1951 C CA . SER A 1 270 ? 4.840 13.584 2.793 1.00 95.75 270 SER A CA 1
ATOM 1952 C C . SER A 1 270 ? 4.817 13.026 1.379 1.00 95.75 270 SER A C 1
ATOM 1954 O O . SER A 1 270 ? 3.881 12.336 0.977 1.00 95.75 270 SER A O 1
ATOM 1956 N N . VAL A 1 271 ? 5.883 13.316 0.640 1.00 94.44 271 VAL A N 1
ATOM 1957 C CA . VAL A 1 271 ? 6.183 12.747 -0.678 1.00 94.44 271 VAL A CA 1
ATOM 1958 C C . VAL A 1 271 ? 7.627 12.258 -0.696 1.00 94.44 271 VAL A C 1
ATOM 1960 O O . VAL A 1 271 ? 8.456 12.750 0.071 1.00 94.44 271 VAL A O 1
ATOM 1963 N N . SER A 1 272 ? 7.929 11.307 -1.573 1.00 92.31 272 SER A N 1
ATOM 1964 C CA . SER A 1 272 ? 9.291 10.816 -1.785 1.00 92.31 272 SER A CA 1
ATOM 1965 C C . SER A 1 272 ? 9.796 11.243 -3.159 1.00 92.31 272 SER A C 1
ATOM 1967 O O . SER A 1 272 ? 9.020 11.289 -4.115 1.00 92.31 272 SER A O 1
ATOM 1969 N N . ILE A 1 273 ? 11.082 11.569 -3.247 1.00 86.62 273 ILE A N 1
ATOM 1970 C CA . ILE A 1 273 ? 11.779 11.857 -4.503 1.00 86.62 273 ILE A CA 1
ATOM 1971 C C . ILE A 1 273 ? 13.170 11.225 -4.473 1.00 86.62 273 ILE A C 1
ATOM 1973 O O . ILE A 1 273 ? 13.829 11.221 -3.430 1.00 86.62 273 ILE A O 1
ATOM 1977 N N . ASP A 1 274 ? 13.615 10.721 -5.617 1.00 85.06 274 ASP A N 1
ATOM 1978 C CA . ASP A 1 274 ? 14.964 10.196 -5.791 1.00 85.06 274 ASP A CA 1
ATOM 1979 C C . ASP A 1 274 ? 15.911 11.305 -6.264 1.00 85.06 274 ASP A C 1
ATOM 1981 O O . ASP A 1 274 ? 15.604 12.051 -7.193 1.00 85.06 274 ASP A O 1
ATOM 1985 N N . VAL A 1 275 ? 17.063 11.416 -5.607 1.00 86.31 275 VAL A N 1
ATOM 1986 C CA . VAL A 1 275 ? 18.171 12.299 -5.982 1.00 86.31 275 VAL A CA 1
ATOM 1987 C C . VAL A 1 275 ? 19.152 11.506 -6.837 1.00 86.31 275 VAL A C 1
ATOM 1989 O O . VAL A 1 275 ? 19.667 10.481 -6.381 1.00 86.31 275 VAL A O 1
ATOM 1992 N N . THR A 1 276 ? 19.442 11.995 -8.047 1.00 79.56 276 THR A N 1
ATOM 1993 C CA . THR A 1 276 ? 20.334 11.335 -9.022 1.00 79.56 276 THR A CA 1
ATOM 1994 C C . THR A 1 276 ? 21.601 12.173 -9.296 1.00 79.56 276 THR A C 1
ATOM 1996 O O . THR A 1 276 ? 21.611 13.375 -9.056 1.00 79.56 276 THR A O 1
ATOM 1999 N N . ASP A 1 277 ? 22.715 11.564 -9.731 1.00 77.25 277 ASP A N 1
ATOM 2000 C CA . ASP A 1 277 ? 24.010 12.243 -10.000 1.00 77.25 277 ASP A CA 1
ATOM 2001 C C . ASP A 1 277 ? 24.246 12.483 -11.508 1.00 77.25 277 ASP A C 1
ATOM 2003 O O . ASP A 1 277 ? 23.915 11.650 -12.351 1.00 77.25 277 ASP A O 1
ATOM 2007 N N . VAL A 1 278 ? 24.875 13.612 -11.851 1.00 59.94 278 VAL A N 1
ATOM 2008 C CA . VAL A 1 278 ? 25.261 14.031 -13.211 1.00 59.94 278 VAL A CA 1
ATOM 2009 C C . VAL A 1 278 ? 26.507 13.303 -13.739 1.00 59.94 278 VAL A C 1
ATOM 2011 O O . VAL A 1 278 ? 26.700 13.225 -14.952 1.00 59.94 278 VAL A O 1
ATOM 2014 N N . THR A 1 279 ? 27.395 12.814 -12.872 1.00 55.03 279 THR A N 1
ATOM 2015 C CA . THR A 1 279 ? 28.764 12.450 -13.276 1.00 55.03 279 THR A CA 1
ATOM 2016 C C . THR A 1 279 ? 28.967 11.005 -13.729 1.00 55.03 279 THR A C 1
ATOM 2018 O O . THR A 1 279 ? 29.868 10.794 -14.535 1.00 55.03 279 THR A O 1
ATOM 2021 N N . ASP A 1 280 ? 28.087 10.068 -13.351 1.00 47.44 280 ASP A N 1
ATOM 2022 C CA . ASP A 1 280 ? 28.181 8.642 -13.730 1.00 47.44 280 ASP A CA 1
ATOM 2023 C C . ASP A 1 280 ? 26.829 8.008 -14.153 1.00 47.44 280 ASP A C 1
ATOM 2025 O O . ASP A 1 280 ? 26.634 6.803 -14.026 1.00 47.44 280 ASP A O 1
ATOM 2029 N N . GLY A 1 281 ? 25.862 8.788 -14.659 1.00 50.28 281 GLY A N 1
ATOM 2030 C CA . GLY A 1 281 ? 24.529 8.245 -14.989 1.00 50.28 281 GLY A CA 1
ATOM 2031 C C . GLY A 1 281 ? 23.711 7.895 -13.740 1.00 50.28 281 GLY A C 1
ATOM 2032 O O . GLY A 1 281 ? 23.102 6.834 -13.666 1.00 50.28 281 GLY A O 1
ATOM 2033 N N . GLY A 1 282 ? 23.763 8.804 -12.762 1.00 42.50 282 GLY A N 1
ATOM 2034 C CA . GLY A 1 282 ? 23.001 8.886 -11.523 1.00 42.50 282 GLY A CA 1
ATOM 2035 C C . GLY A 1 282 ? 22.271 7.645 -11.052 1.00 42.50 282 GLY A C 1
ATOM 2036 O O . GLY A 1 282 ? 21.123 7.481 -11.426 1.00 42.50 282 GLY A O 1
ATOM 2037 N N . GLY A 1 283 ? 22.905 6.864 -10.166 1.00 51.47 283 GLY A N 1
ATOM 2038 C CA . GLY A 1 283 ? 22.251 5.947 -9.220 1.00 51.47 283 GLY A CA 1
ATOM 2039 C C . GLY A 1 283 ? 20.923 5.352 -9.690 1.00 51.47 283 GLY A C 1
ATOM 2040 O O . GLY A 1 283 ? 19.919 5.484 -9.001 1.00 51.47 283 GLY A O 1
ATOM 2041 N N . ALA A 1 284 ? 20.902 4.761 -10.881 1.00 49.97 284 ALA A N 1
ATOM 2042 C CA . ALA A 1 284 ? 19.733 4.091 -11.417 1.00 49.97 284 ALA A CA 1
ATOM 2043 C C . ALA A 1 284 ? 19.782 2.622 -10.991 1.00 49.97 284 ALA A C 1
ATOM 2045 O O . ALA A 1 284 ? 20.868 2.049 -10.863 1.00 49.97 284 ALA A O 1
ATOM 2046 N N . LEU A 1 285 ? 18.614 1.997 -10.810 1.00 54.38 285 LEU A N 1
ATOM 2047 C CA . LEU A 1 285 ? 18.481 0.546 -10.954 1.00 54.38 285 LEU A CA 1
ATOM 2048 C C . LEU A 1 285 ? 19.277 0.135 -12.201 1.00 54.38 285 LEU A C 1
ATOM 2050 O O . LEU A 1 285 ? 18.858 0.467 -13.311 1.00 54.38 285 LEU A O 1
ATOM 2054 N N . ILE A 1 286 ? 20.411 -0.551 -12.048 1.00 61.22 286 ILE A N 1
ATOM 2055 C CA . ILE A 1 286 ? 21.147 -1.036 -13.219 1.00 61.22 286 ILE A CA 1
ATOM 2056 C C . ILE A 1 286 ? 20.600 -2.419 -13.528 1.00 61.22 286 ILE A C 1
ATOM 2058 O O . ILE A 1 286 ? 21.219 -3.435 -13.246 1.00 61.22 286 ILE A O 1
ATOM 2062 N N . CYS A 1 287 ? 19.375 -2.416 -14.039 1.00 71.19 287 CYS A N 1
ATOM 2063 C CA . CYS A 1 287 ? 18.931 -3.440 -14.959 1.00 71.19 287 CYS A CA 1
ATOM 2064 C C . CYS A 1 287 ? 19.401 -3.005 -16.345 1.00 71.19 287 CYS A C 1
ATOM 2066 O O . CYS A 1 287 ? 19.134 -1.882 -16.785 1.00 71.19 287 CYS A O 1
ATOM 2068 N N . ASP A 1 288 ? 20.119 -3.871 -17.034 1.00 79.12 288 ASP A N 1
ATOM 2069 C CA . ASP A 1 288 ? 20.502 -3.645 -18.413 1.00 79.12 288 ASP A CA 1
ATOM 2070 C C . ASP A 1 288 ? 19.291 -3.875 -19.318 1.00 79.12 288 ASP A C 1
ATOM 2072 O O . ASP A 1 288 ? 18.861 -5.002 -19.511 1.00 79.12 288 ASP A O 1
ATOM 2076 N N . TYR A 1 289 ? 18.738 -2.818 -19.909 1.00 81.31 289 TYR A N 1
ATOM 2077 C CA . TYR A 1 289 ? 17.656 -2.929 -20.900 1.00 81.31 289 TYR A CA 1
ATOM 2078 C C . TYR A 1 289 ? 18.152 -2.822 -22.340 1.00 81.31 289 TYR A C 1
ATOM 2080 O O . TYR A 1 289 ? 17.350 -2.754 -23.265 1.00 81.31 289 TYR A O 1
ATOM 2088 N N . THR A 1 290 ? 19.464 -2.731 -22.543 1.00 81.88 290 THR A N 1
ATOM 2089 C CA . THR A 1 290 ? 20.036 -2.269 -23.811 1.00 81.88 290 THR A CA 1
ATOM 2090 C C . THR A 1 290 ? 20.885 -3.317 -24.507 1.00 81.88 290 THR A C 1
ATOM 2092 O O . THR A 1 290 ? 20.873 -3.367 -25.732 1.00 81.88 290 THR A O 1
ATOM 2095 N N . SER A 1 291 ? 21.591 -4.189 -23.781 1.00 85.00 291 SER A N 1
ATOM 2096 C CA . SER A 1 291 ? 22.508 -5.153 -24.413 1.00 85.00 291 SER A CA 1
ATOM 2097 C C . SER A 1 291 ? 21.821 -6.230 -25.247 1.00 85.00 291 SER A C 1
ATOM 2099 O O . SER A 1 291 ? 22.457 -6.831 -26.112 1.00 85.00 291 SER A O 1
ATOM 2101 N N . CYS A 1 292 ? 20.541 -6.475 -24.992 1.00 89.00 292 CYS A N 1
ATOM 2102 C CA . CYS A 1 292 ? 19.703 -7.416 -25.725 1.00 89.00 292 CYS A CA 1
ATOM 2103 C C . CYS A 1 292 ? 18.559 -6.727 -26.485 1.00 89.00 292 CYS A C 1
ATOM 2105 O O . CYS A 1 292 ? 17.680 -7.412 -27.014 1.00 89.00 292 CYS A O 1
ATOM 2107 N N . ALA A 1 293 ? 18.553 -5.392 -26.527 1.00 91.81 293 ALA A N 1
ATOM 2108 C CA . ALA A 1 293 ? 17.582 -4.616 -27.281 1.00 91.81 293 ALA A CA 1
ATOM 2109 C C . ALA A 1 293 ? 18.099 -4.345 -28.701 1.00 91.81 293 ALA A C 1
ATOM 2111 O O . ALA A 1 293 ? 19.263 -4.000 -28.897 1.00 91.81 293 ALA A O 1
ATOM 2112 N N . GLY A 1 294 ? 17.232 -4.518 -29.692 1.00 94.12 294 GLY A N 1
ATOM 2113 C CA . GLY A 1 294 ? 17.539 -4.305 -31.105 1.00 94.12 294 GLY A CA 1
ATOM 2114 C C . GLY A 1 294 ? 16.416 -4.831 -31.994 1.00 94.12 294 GLY A C 1
ATOM 2115 O O . GLY A 1 294 ? 15.429 -5.378 -31.507 1.00 94.12 294 GLY A O 1
ATOM 2116 N N . CYS A 1 295 ? 16.544 -4.702 -33.313 1.00 96.75 295 CYS A N 1
ATOM 2117 C CA . CYS A 1 295 ? 15.484 -5.164 -34.203 1.00 96.75 295 CYS A CA 1
ATOM 2118 C C . CYS A 1 295 ? 15.345 -6.699 -34.193 1.00 96.75 295 CYS A C 1
ATOM 2120 O O . CYS A 1 295 ? 16.234 -7.412 -34.656 1.00 96.75 295 CYS A O 1
ATOM 2122 N N . THR A 1 296 ? 14.190 -7.209 -33.752 1.00 96.44 296 THR A N 1
ATOM 2123 C CA . THR A 1 296 ? 13.908 -8.660 -33.689 1.00 96.44 296 THR A CA 1
ATOM 2124 C C . THR A 1 296 ? 13.165 -9.206 -34.915 1.00 96.44 296 THR A C 1
ATOM 2126 O O . THR A 1 296 ? 12.987 -10.421 -35.056 1.00 96.44 296 THR A O 1
ATOM 2129 N N . ASP A 1 297 ? 12.744 -8.342 -35.843 1.00 96.69 297 ASP A N 1
ATOM 2130 C CA . ASP A 1 297 ? 12.076 -8.767 -37.072 1.00 96.69 297 ASP A CA 1
ATOM 2131 C C . ASP A 1 297 ? 13.090 -9.333 -38.074 1.00 96.69 297 ASP A C 1
ATOM 2133 O O . ASP A 1 297 ? 13.827 -8.600 -38.725 1.00 96.69 297 ASP A O 1
ATOM 2137 N N . THR A 1 298 ? 13.077 -10.656 -38.255 1.00 96.56 298 THR A N 1
ATOM 2138 C CA . THR A 1 298 ? 13.945 -11.379 -39.209 1.00 96.56 298 THR A CA 1
ATOM 2139 C C . THR A 1 298 ? 13.833 -10.921 -40.669 1.00 96.56 298 THR A C 1
ATOM 2141 O O . THR A 1 298 ? 14.656 -11.318 -41.496 1.00 96.56 298 THR A O 1
ATOM 2144 N N . THR A 1 299 ? 12.801 -10.145 -41.014 1.00 94.94 299 THR A N 1
ATOM 2145 C CA . THR A 1 299 ? 12.578 -9.596 -42.357 1.00 94.94 299 THR A CA 1
ATOM 2146 C C . THR A 1 299 ? 13.057 -8.153 -42.515 1.00 94.94 299 THR A C 1
ATOM 2148 O O . THR A 1 299 ? 13.130 -7.666 -43.645 1.00 94.94 299 THR A O 1
ATOM 2151 N N . ALA A 1 300 ? 13.417 -7.485 -41.418 1.00 96.88 300 ALA A N 1
ATOM 2152 C CA . ALA A 1 300 ? 13.982 -6.146 -41.438 1.00 96.88 300 ALA A CA 1
ATOM 2153 C C . ALA A 1 300 ? 15.433 -6.155 -41.938 1.00 96.88 300 ALA A C 1
ATOM 2155 O O . ALA A 1 300 ? 16.200 -7.093 -41.711 1.00 96.88 300 ALA A O 1
ATOM 2156 N N . CYS A 1 301 ? 15.839 -5.072 -42.596 1.00 95.88 301 CYS A N 1
ATOM 2157 C CA . CYS A 1 301 ? 17.188 -4.931 -43.149 1.00 95.88 301 CYS A CA 1
ATOM 2158 C C . CYS A 1 301 ? 18.269 -4.728 -42.070 1.00 95.88 301 CYS A C 1
ATOM 2160 O O . CYS A 1 301 ? 19.446 -4.987 -42.317 1.00 95.88 301 CYS A O 1
ATOM 2162 N N . ASN A 1 302 ? 17.874 -4.297 -40.871 1.00 95.88 302 ASN A N 1
ATOM 2163 C CA . ASN A 1 302 ? 18.723 -4.123 -39.692 1.00 95.88 302 ASN A CA 1
ATOM 2164 C C . ASN A 1 302 ? 18.424 -5.145 -38.583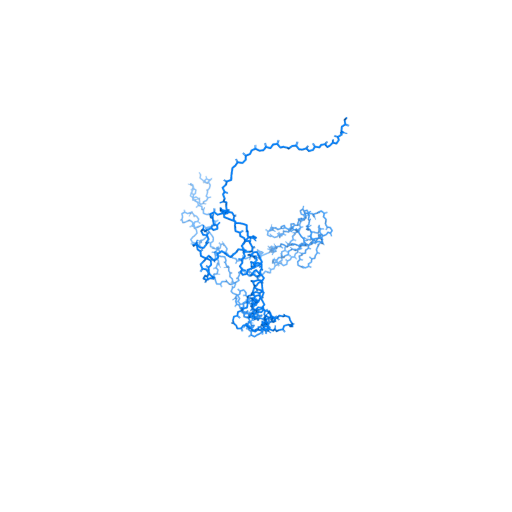 1.00 95.88 302 ASN A C 1
ATOM 2166 O O . ASN A 1 302 ? 18.692 -4.857 -37.420 1.00 95.88 302 ASN A O 1
ATOM 2170 N N . TYR A 1 303 ? 17.867 -6.310 -38.930 1.00 96.81 303 TYR A N 1
ATOM 2171 C CA . TYR A 1 303 ? 17.654 -7.405 -37.984 1.00 96.81 303 TYR A CA 1
ATOM 2172 C C . TYR A 1 303 ? 18.925 -7.729 -37.183 1.00 96.81 303 TYR A C 1
ATOM 2174 O O . TYR A 1 303 ? 19.988 -7.971 -37.766 1.00 96.81 303 TYR A O 1
ATOM 2182 N N . ASP A 1 304 ? 18.791 -7.803 -35.859 1.00 95.94 304 ASP A N 1
ATOM 2183 C CA . ASP A 1 304 ? 19.840 -8.227 -34.941 1.00 95.94 304 ASP A CA 1
ATOM 2184 C C . ASP A 1 304 ? 19.486 -9.584 -34.320 1.00 95.94 304 ASP A C 1
ATOM 2186 O O . ASP A 1 304 ? 18.545 -9.727 -33.544 1.00 95.94 304 ASP A O 1
ATOM 2190 N N . ALA A 1 305 ? 20.280 -10.604 -34.642 1.00 95.00 305 ALA A N 1
ATOM 2191 C CA . ALA A 1 305 ? 20.087 -11.952 -34.116 1.00 95.00 305 ALA A CA 1
ATOM 2192 C C . ALA A 1 305 ? 20.462 -12.102 -32.630 1.00 95.00 305 ALA A C 1
ATOM 2194 O O . ALA A 1 305 ? 20.142 -13.134 -32.038 1.00 95.00 305 ALA A O 1
ATOM 2195 N N . ALA A 1 306 ? 21.182 -11.135 -32.053 1.00 91.44 306 ALA A N 1
ATOM 2196 C CA . ALA A 1 306 ? 21.489 -11.087 -30.628 1.00 91.44 306 ALA A CA 1
ATOM 2197 C C . ALA A 1 306 ? 20.396 -10.370 -29.817 1.00 91.44 306 ALA A C 1
ATOM 2199 O O . ALA A 1 306 ? 20.349 -10.548 -28.599 1.00 91.44 306 ALA A O 1
ATOM 2200 N N . ALA A 1 307 ? 19.508 -9.614 -30.472 1.00 92.62 307 ALA A N 1
ATOM 2201 C CA . ALA A 1 307 ? 18.399 -8.950 -29.809 1.00 92.62 307 ALA A CA 1
ATOM 2202 C C . ALA A 1 307 ? 17.326 -9.964 -29.388 1.00 92.62 307 ALA A C 1
ATOM 2204 O O . ALA A 1 307 ? 16.838 -10.767 -30.186 1.00 92.62 307 ALA A O 1
ATOM 2205 N N . THR A 1 308 ? 16.938 -9.918 -28.117 1.00 89.50 308 THR A N 1
ATOM 2206 C CA . THR A 1 308 ? 15.790 -10.660 -27.576 1.00 89.50 308 THR A CA 1
ATOM 2207 C C . THR A 1 308 ? 14.586 -9.752 -27.346 1.00 89.50 308 THR A C 1
ATOM 2209 O O . THR A 1 308 ? 13.477 -10.255 -27.159 1.00 89.50 308 THR A O 1
ATOM 2212 N N . GLN A 1 309 ? 14.790 -8.433 -27.393 1.00 90.00 309 GLN A N 1
ATOM 2213 C CA . GLN A 1 309 ? 13.769 -7.417 -27.175 1.00 90.00 309 GLN A CA 1
ATOM 2214 C C . GLN A 1 309 ? 13.766 -6.416 -28.328 1.00 90.00 309 GLN A C 1
ATOM 2216 O O . GLN A 1 309 ? 14.817 -5.899 -28.697 1.00 90.00 309 GLN A O 1
ATOM 2221 N N . ASP A 1 310 ? 12.586 -6.152 -28.893 1.00 91.50 310 ASP A N 1
ATOM 2222 C CA . ASP A 1 310 ? 12.431 -5.165 -29.963 1.00 91.50 310 ASP A CA 1
ATOM 2223 C C . ASP A 1 310 ? 12.512 -3.746 -29.392 1.00 91.50 310 ASP A C 1
ATOM 2225 O O . ASP A 1 310 ? 11.688 -3.358 -28.562 1.00 91.50 310 ASP A O 1
ATOM 2229 N N . ASP A 1 311 ? 13.490 -2.970 -29.850 1.00 90.44 311 ASP A N 1
ATOM 2230 C CA . ASP A 1 311 ? 13.657 -1.558 -29.490 1.00 90.44 311 ASP A CA 1
ATOM 2231 C C . ASP A 1 311 ? 12.890 -0.608 -30.428 1.00 90.44 311 ASP A C 1
ATOM 2233 O O . ASP A 1 311 ? 12.957 0.615 -30.285 1.00 90.44 311 ASP A O 1
ATOM 2237 N N . GLY A 1 312 ? 12.154 -1.157 -31.401 1.00 92.50 312 GLY A N 1
ATOM 2238 C CA . GLY A 1 312 ? 11.422 -0.393 -32.404 1.00 92.50 312 GLY A CA 1
ATOM 2239 C C . GLY A 1 312 ? 12.314 0.194 -33.499 1.00 92.50 312 GLY A C 1
ATOM 2240 O O . GLY A 1 312 ? 11.839 1.010 -34.291 1.00 92.50 312 GLY A O 1
ATOM 2241 N N . SER A 1 313 ? 13.588 -0.208 -33.577 1.00 93.81 313 SER A N 1
ATOM 2242 C CA . SER A 1 313 ? 14.517 0.256 -34.613 1.00 93.81 313 SER A CA 1
ATOM 2243 C C . SER A 1 313 ? 14.328 -0.435 -35.966 1.00 93.81 313 SER A C 1
ATOM 2245 O O . SER A 1 313 ? 14.965 -0.027 -36.938 1.00 93.81 313 SER A O 1
ATOM 2247 N N . CYS A 1 314 ? 13.489 -1.474 -36.063 1.00 97.00 314 CYS A N 1
ATOM 2248 C CA . CYS A 1 314 ? 13.312 -2.248 -37.291 1.00 97.00 314 CYS A CA 1
ATOM 2249 C C . CYS A 1 314 ? 12.963 -1.382 -38.510 1.00 97.00 314 CYS A C 1
ATOM 2251 O O . CYS A 1 314 ? 12.008 -0.604 -38.507 1.00 97.00 314 CYS A O 1
ATOM 2253 N N . ALA A 1 315 ? 13.723 -1.570 -39.585 1.00 95.88 315 ALA A N 1
ATOM 2254 C CA . ALA A 1 315 ? 13.620 -0.813 -40.817 1.00 95.88 315 ALA A CA 1
ATOM 2255 C C . ALA A 1 315 ? 13.469 -1.730 -42.037 1.00 95.88 315 ALA A C 1
ATOM 2257 O O . ALA A 1 315 ? 13.896 -2.887 -42.052 1.00 95.88 315 ALA A O 1
ATOM 2258 N N . THR A 1 316 ? 12.875 -1.184 -43.096 1.00 94.50 316 THR A N 1
ATOM 2259 C CA . THR A 1 316 ? 12.826 -1.811 -44.420 1.00 94.50 316 THR A CA 1
ATOM 2260 C C . THR A 1 316 ? 13.810 -1.131 -45.358 1.00 94.50 316 THR A C 1
ATOM 2262 O O . THR A 1 316 ? 14.091 0.061 -45.207 1.00 94.50 316 THR A O 1
ATOM 2265 N N . ASP A 1 317 ? 14.288 -1.861 -46.360 1.00 94.94 317 ASP A N 1
ATOM 2266 C CA . ASP A 1 317 ? 15.014 -1.243 -47.466 1.00 94.94 317 ASP A CA 1
ATOM 2267 C C . ASP A 1 317 ? 14.094 -0.298 -48.248 1.00 94.94 317 ASP A C 1
ATOM 2269 O O . ASP A 1 317 ? 12.922 -0.599 -48.504 1.00 94.94 317 ASP A O 1
ATOM 2273 N N . ASP A 1 318 ? 14.638 0.848 -48.641 1.00 92.38 318 ASP A N 1
ATOM 2274 C CA . ASP A 1 318 ? 13.983 1.777 -49.552 1.00 92.38 318 ASP A CA 1
ATOM 2275 C C . ASP A 1 318 ? 14.113 1.305 -51.024 1.00 92.38 318 ASP A C 1
ATOM 2277 O O . ASP A 1 318 ? 14.691 0.256 -51.325 1.00 92.38 318 ASP A O 1
ATOM 2281 N N . LEU A 1 319 ? 13.565 2.053 -51.988 1.00 89.56 319 LEU A N 1
ATOM 2282 C CA . LEU A 1 319 ? 13.670 1.722 -53.421 1.00 89.56 319 LEU A CA 1
ATOM 2283 C C . LEU A 1 319 ? 15.115 1.758 -53.939 1.00 89.56 319 LEU A C 1
ATOM 2285 O O . LEU A 1 319 ? 15.397 1.184 -54.994 1.00 89.56 319 LEU A O 1
ATOM 2289 N N . CYS A 1 320 ? 16.012 2.424 -53.216 1.00 91.50 320 CYS A N 1
ATOM 2290 C CA . CYS A 1 320 ? 17.436 2.485 -53.505 1.00 91.50 320 CYS A CA 1
ATOM 2291 C C . CYS A 1 320 ? 18.208 1.314 -52.863 1.00 91.50 320 CYS A C 1
ATOM 2293 O O . CYS A 1 320 ? 19.409 1.177 -53.107 1.00 91.50 320 CYS A O 1
ATOM 2295 N N . GLY A 1 321 ? 17.541 0.458 -52.077 1.00 89.75 321 GLY A N 1
ATOM 2296 C CA . GLY A 1 321 ? 18.160 -0.632 -51.323 1.00 89.75 321 GLY A CA 1
ATOM 2297 C C . GLY A 1 321 ? 18.908 -0.159 -50.075 1.00 89.75 321 GLY A C 1
ATOM 2298 O O . GLY A 1 321 ? 19.830 -0.839 -49.627 1.00 89.75 321 GLY A O 1
ATOM 2299 N N . VAL A 1 322 ? 18.579 1.028 -49.557 1.00 94.06 322 VAL A N 1
ATOM 2300 C CA . VAL A 1 322 ? 19.163 1.577 -48.332 1.00 94.06 322 VAL A CA 1
ATOM 2301 C C . VAL A 1 322 ? 18.244 1.254 -47.162 1.00 94.06 322 VAL A C 1
ATOM 2303 O O . VAL A 1 322 ? 17.076 1.645 -47.146 1.00 94.06 322 VAL A O 1
ATOM 2306 N N . CYS A 1 323 ? 18.792 0.572 -46.160 1.00 94.69 323 CYS A N 1
ATOM 2307 C CA . CYS A 1 323 ? 18.064 0.224 -44.950 1.00 94.69 323 CYS A CA 1
ATOM 2308 C C . CYS A 1 323 ? 17.610 1.479 -44.190 1.00 94.69 323 CYS A C 1
ATOM 2310 O O . CYS A 1 323 ? 18.445 2.298 -43.800 1.00 94.69 323 CYS A O 1
ATOM 2312 N N . GLY A 1 324 ? 16.296 1.648 -44.006 1.00 92.06 324 GLY A N 1
ATOM 2313 C CA . GLY A 1 324 ? 15.718 2.843 -43.380 1.00 92.06 324 GLY A CA 1
ATOM 2314 C C . GLY A 1 324 ? 15.837 4.120 -44.222 1.00 92.06 324 GLY A C 1
ATOM 2315 O O . GLY A 1 324 ? 15.729 5.219 -43.680 1.00 92.06 324 GLY A O 1
ATOM 2316 N N . GLY A 1 325 ? 16.096 3.993 -45.528 1.00 90.31 325 GLY A N 1
ATOM 2317 C CA . GLY A 1 325 ? 16.207 5.123 -46.449 1.00 90.31 325 GLY A CA 1
ATOM 2318 C C . GLY A 1 325 ? 14.866 5.795 -46.777 1.00 90.31 325 GLY A C 1
ATOM 2319 O O . GLY A 1 325 ? 13.788 5.238 -46.567 1.00 90.31 325 GLY A O 1
ATOM 2320 N N . ASP A 1 326 ? 14.934 7.017 -47.310 1.00 90.94 326 ASP A N 1
ATOM 2321 C CA . ASP A 1 326 ? 13.781 7.859 -47.663 1.00 90.94 326 ASP A CA 1
ATOM 2322 C C . ASP A 1 326 ? 13.588 8.035 -49.184 1.00 90.94 326 ASP A C 1
ATOM 2324 O O . ASP A 1 326 ? 12.839 8.916 -49.612 1.00 90.94 326 ASP A O 1
ATOM 2328 N N . ASN A 1 327 ? 14.251 7.213 -50.010 1.00 85.25 327 ASN A N 1
ATOM 2329 C CA . ASN A 1 327 ? 14.312 7.351 -51.470 1.00 85.25 327 ASN A CA 1
ATOM 2330 C C . ASN A 1 327 ? 14.893 8.688 -51.968 1.00 85.25 327 ASN A C 1
ATOM 2332 O O . ASN A 1 327 ? 14.551 9.128 -53.060 1.00 85.25 327 ASN A O 1
ATOM 2336 N N . SER A 1 328 ? 15.738 9.378 -51.199 1.00 88.62 328 SER A N 1
ATOM 2337 C CA . SER A 1 328 ? 16.377 10.621 -51.671 1.00 88.62 328 SER A CA 1
ATOM 2338 C C . SER A 1 328 ? 17.671 10.395 -52.462 1.00 88.62 328 SER A C 1
ATOM 2340 O O . SER A 1 328 ? 18.191 11.322 -53.090 1.00 88.62 328 SER A O 1
ATOM 2342 N N . THR A 1 329 ? 18.221 9.179 -52.413 1.00 80.94 329 THR A N 1
ATOM 2343 C CA . THR A 1 329 ? 19.538 8.837 -52.985 1.00 80.94 329 THR A CA 1
ATOM 2344 C C . THR A 1 329 ? 19.461 8.099 -54.324 1.00 80.94 329 THR A C 1
ATOM 2346 O O . THR A 1 329 ? 20.490 7.848 -54.958 1.00 80.94 329 THR A O 1
ATOM 2349 N N . CYS A 1 330 ? 18.239 7.838 -54.782 1.00 75.62 330 CYS A N 1
ATOM 2350 C CA . CYS A 1 330 ? 17.859 7.424 -56.121 1.00 75.62 330 CYS A CA 1
ATOM 2351 C C . CYS A 1 330 ? 16.637 8.257 -56.563 1.00 75.62 330 CYS A C 1
ATOM 2353 O O . CYS A 1 330 ? 16.418 8.332 -57.788 1.00 75.62 330 CYS A O 1
#

Solvent-accessible surface area (backbone atoms only — not comparable to full-atom values): 19847 Å² total; per-residue (Å²): 134,91,84,81,89,87,87,82,92,87,82,88,82,90,87,87,75,93,70,86,77,83,65,82,88,73,74,62,43,74,85,69,80,88,62,80,47,74,76,38,47,51,69,54,46,74,76,60,54,100,66,82,59,67,82,77,44,59,59,96,87,38,43,43,64,59,55,53,52,52,54,52,53,53,52,52,54,52,51,51,57,47,62,78,67,52,77,67,91,90,73,60,96,84,69,55,68,42,75,77,86,87,52,78,39,75,59,66,61,50,26,95,63,69,37,71,74,44,84,35,68,93,33,34,26,82,63,72,36,71,77,44,88,23,74,92,35,41,27,94,43,40,77,40,68,24,68,58,84,31,35,24,77,64,70,36,78,74,45,85,56,81,86,43,44,68,20,18,69,48,85,83,27,66,54,46,27,93,77,34,53,36,68,28,57,61,79,63,77,53,55,16,35,40,41,46,45,70,82,31,61,30,82,55,40,91,44,34,33,35,31,48,90,91,46,77,43,54,51,78,67,57,65,77,43,79,38,62,30,48,79,44,59,40,39,36,37,24,79,84,40,70,27,37,66,73,21,32,40,37,40,30,19,72,59,79,65,50,69,50,75,46,62,31,79,22,44,54,32,72,47,74,49,66,30,27,21,81,88,81,70,24,72,46,72,60,48,42,64,56,91,26,40,26,13,58,48,87,84,28,66,60,45,33,91,75,25,83,36,70,67,77,69,60,26,53,58,28,93,68,67,37,64,62,46,86,54,82,91,102

Foldseek 3Di:
DDDDDDDDDDDDDDDDDDDDDQDPPDDLPPVPPLDNDPVSCPSVCVRPPPDDDQQNDDDVNHGPVVVVVVVVVVVVVVVVVCVLPDDPPPDDPPFDWDDPPPDTDTDQDQDLVRHRVDPLPVQQDLVRRRVDPQPVCAELAGGHVDQDPCQDLQRDRVDPCPPFDEFACDPLFPGHDVRGSHFHWDPQAAKWKKWKDKPDLADCQQQKWKDKPPDIDGRPDIDIDTGRWFKIKMKMAGNVFQWRHPTKMWMAGPQVRDIDIDTTRTGMDIDMDTHFHPPPGGGDRPRHNDQQEDCCPPQFPGHDPSHPHYPVPGFHQDPVRDTNDDPPVD

Secondary structure (DSSP, 8-state):
---------------------PPSS----SS-SS---TTHHHHHHHHHTT---TTS-EETTEEHHHHHHHHHHHHHHHHHHHHTTSPPTT--TT--EEE-SSSEEE---B-TTS-BT--STTTB-TTS-BT--SGGG-BTTBTTTBSSTTB-TTS-BT--STT--EEB--TTSTTB-TT-SEE-B----SEEEEEEEEEEE-TTGGGEEEEETTEEEETT----EEEESEEEEEEEEESSSS--TTEEEEEEETTT--EEEE--SSSEEEEEEEE--TTTTTT-B----STTBS---TTSTT--TT-SB--S----B-TTS-BT--S---

Sequence (330 aa):
MRLFFSLALIGFFSTFSAQSVITFPYNPDSDGNAFVATPDMLETLSVFGSVFTPAEIQIDGVGLLQVIQELQNQLAVLQQSIDDNALPDGILSGDYLIWNGTAWMPEHPVDDCGVLNGDNSTCTDCCGVVNGDGSTCDGACGACNDDTSCLDDCGVLNGDNSTCLEGCMDPLACDYDPSAAIQAVTAISGTGSLSFTWLSVGDYASEISWAVDGTTYAAGDTPALTLPVGTYTITGYDSYGDGWNGGELLITDDVSGTCVTLVVTGSSSSVSIDVTDVTDGGGALICDYTSCAGCTDTTACNYDAAATQDDGSCATDDLCGVCGGDNSTC

Nearest PDB structures (foldseek):
  1zhg-assembly1_A  TM=2.026E-01  e=2.439E+00  Plasmodium falciparum
  5vj8-assembly1_A  TM=2.065E-01  e=6.478E+00  Yersinia pestis

pLDDT: mean 78.08, std 16.57, range [31.2, 97.88]

Radius of gyration: 52.53 Å; Cα contacts (8 Å, |Δi|>4): 573; chains: 1; bounding box: 137×69×108 Å

Mean predicted aligned error: 21.43 Å